Protein AF-A0A564W8Q5-F1 (afdb_monomer_lite)

Foldseek 3Di:
DWDQDPVVRDTDDDDVVLVVVLVVVLCVQQVNLLVVLLVQVQLLCCPVPVPQDDDHDPLSSLLLSVQQDGPHPHSLSRNLSSLVSCLPPPCWPDQRQHRPRRVDGSCPPQDRVSVNVVNVVSVVLNVLSVCLVPDPDPQVSQVSVCVRNNPVRDHDDPPPPDPPDPPDDDDPDDDDDDDPDDDD

pLDDT: mean 89.74, std 14.25, range [40.31, 98.88]

Sequence (184 aa):
MLIPDREAEKWDKTHPLEQIRWTVEKNKNCNTHYINVVKALKWWRKTQYPDMKHPKSYPLEHFIGDCCPDDIKSVAEGVVLTLENIVSQYTNKPFLADRGVPEHDVFARITDEEYSDFYDTVCDAAKIAREAFDCEELYDSVCKWRELFGNEFPPAPKPSKSNSSTGFTTRTEKSAAIPEGRFA

Or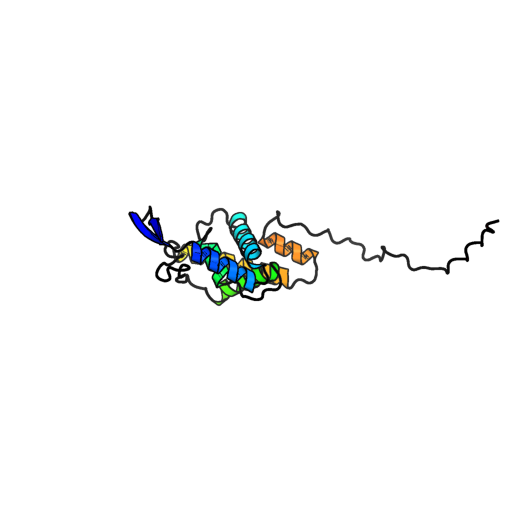ganism: NCBI:txid89014

Secondary structure (DSSP, 8-state):
-EEEETTTTEEEE--HHHHHHHHHHHHHHTTT-HHHHHHHHHHHHHHH-TT--SS-SHHHHHHHHHHSPTT-SSHHHHHHHHHHHHHHH-SSPPP-EETTEEEEETTTTS-HHHHHHHHHHHHHHHHHHHHHHH--SHHHHHHHHHHHH-TTSPPPPP--S--S--SS----SPPPPPP-----

Structure (mmCIF, N/CA/C/O backbone):
data_AF-A0A564W8Q5-F1
#
_entry.id   AF-A0A564W8Q5-F1
#
loop_
_atom_site.group_PDB
_atom_site.id
_atom_site.type_symbol
_atom_site.label_atom_id
_atom_site.label_alt_id
_atom_site.label_comp_id
_atom_site.label_asym_id
_atom_site.label_entity_id
_atom_site.label_seq_id
_atom_site.pdbx_PDB_ins_code
_atom_site.Cartn_x
_atom_site.Cartn_y
_atom_site.Cartn_z
_atom_site.occupancy
_atom_site.B_iso_or_equiv
_atom_site.auth_seq_id
_atom_site.auth_comp_id
_atom_site.auth_asym_id
_atom_site.auth_atom_id
_atom_site.pdbx_PDB_model_num
ATOM 1 N N . MET A 1 1 ? 3.488 2.583 -26.419 1.00 80.25 1 MET A N 1
ATOM 2 C CA . MET A 1 1 ? 4.065 3.940 -26.591 1.00 80.25 1 MET A CA 1
ATOM 3 C C . MET A 1 1 ? 5.523 3.899 -26.135 1.00 80.25 1 MET A C 1
ATOM 5 O O . MET A 1 1 ? 5.856 2.980 -25.397 1.00 80.25 1 MET A O 1
ATOM 9 N N . LEU A 1 2 ? 6.392 4.805 -26.597 1.00 84.25 2 LEU A N 1
ATOM 10 C CA . LEU A 1 2 ? 7.785 4.901 -26.132 1.00 84.25 2 LEU A CA 1
ATOM 11 C C . LEU A 1 2 ? 7.983 6.188 -25.316 1.00 84.25 2 LEU A C 1
ATOM 13 O O . LEU A 1 2 ? 7.419 7.221 -25.678 1.00 84.25 2 LEU A O 1
ATOM 17 N N . ILE A 1 3 ? 8.773 6.128 -24.245 1.00 81.31 3 ILE A N 1
ATOM 18 C CA . ILE A 1 3 ? 9.182 7.269 -23.410 1.00 81.31 3 ILE A CA 1
ATOM 19 C C . ILE A 1 3 ? 10.717 7.288 -23.332 1.00 81.31 3 ILE A C 1
ATOM 21 O O . ILE A 1 3 ? 11.327 6.220 -23.292 1.00 81.31 3 ILE A O 1
ATOM 25 N N . PRO A 1 4 ? 11.360 8.467 -23.329 1.00 82.62 4 PRO A N 1
ATOM 26 C CA . PRO A 1 4 ? 12.804 8.552 -23.147 1.00 82.62 4 PRO A CA 1
ATOM 27 C C . PRO A 1 4 ? 13.211 8.218 -21.702 1.00 82.62 4 PRO A C 1
ATOM 29 O O . PRO A 1 4 ? 12.745 8.860 -20.758 1.00 82.62 4 PRO A O 1
ATOM 32 N N . ASP A 1 5 ? 14.131 7.270 -21.538 1.00 78.44 5 ASP A N 1
ATOM 33 C CA . ASP A 1 5 ? 14.865 7.026 -20.300 1.00 78.44 5 ASP A CA 1
ATOM 34 C C . ASP A 1 5 ? 16.185 7.806 -20.330 1.00 78.44 5 ASP A C 1
ATOM 36 O O . ASP A 1 5 ? 17.072 7.542 -21.143 1.00 78.44 5 ASP A O 1
ATOM 40 N N . ARG A 1 6 ? 16.304 8.795 -19.439 1.00 74.69 6 ARG A N 1
ATOM 41 C CA . ARG A 1 6 ? 17.470 9.686 -19.369 1.00 74.69 6 ARG A CA 1
ATOM 42 C C . ARG A 1 6 ? 18.697 9.022 -18.750 1.00 74.69 6 ARG A C 1
ATOM 44 O O . ARG A 1 6 ? 19.796 9.468 -19.040 1.00 74.69 6 ARG A O 1
ATOM 51 N N . GLU A 1 7 ? 18.519 8.015 -17.896 1.00 73.06 7 GLU A N 1
ATOM 52 C CA . GLU A 1 7 ? 19.641 7.336 -17.230 1.00 73.06 7 GLU A CA 1
ATOM 53 C C . GLU A 1 7 ? 20.248 6.263 -18.133 1.00 73.06 7 GLU A C 1
ATOM 55 O O . GLU A 1 7 ? 21.464 6.114 -18.183 1.00 73.06 7 GLU A O 1
ATOM 60 N N . ALA A 1 8 ? 19.404 5.551 -18.882 1.00 74.94 8 ALA A N 1
ATOM 61 C CA . ALA A 1 8 ? 19.834 4.512 -19.813 1.00 74.94 8 ALA A CA 1
ATOM 62 C C . ALA A 1 8 ? 20.029 5.009 -21.260 1.00 74.94 8 ALA A C 1
ATOM 64 O O . ALA A 1 8 ? 20.298 4.200 -22.146 1.00 74.94 8 ALA A O 1
ATOM 65 N N . GLU A 1 9 ? 19.852 6.313 -21.504 1.00 80.50 9 GLU A N 1
ATOM 66 C CA . GLU A 1 9 ? 19.971 6.977 -22.814 1.00 80.50 9 GLU A CA 1
ATOM 67 C C . GLU A 1 9 ? 19.221 6.255 -23.956 1.00 80.50 9 GLU A C 1
ATOM 69 O O . GLU A 1 9 ? 19.670 6.205 -25.103 1.00 80.50 9 GLU A O 1
ATOM 74 N N . LYS A 1 10 ? 18.046 5.688 -23.653 1.00 83.75 10 LYS A N 1
ATOM 75 C CA . LYS A 1 10 ? 17.262 4.852 -24.578 1.00 83.75 10 LYS A CA 1
ATOM 76 C C . LYS A 1 10 ? 15.773 5.180 -24.547 1.00 83.75 10 LYS A C 1
ATOM 78 O O . LYS A 1 10 ? 15.290 5.912 -23.689 1.00 83.75 10 LYS A O 1
ATOM 83 N N . TRP A 1 11 ? 15.031 4.613 -25.494 1.00 81.50 11 TRP A N 1
ATOM 84 C CA . TRP A 1 11 ? 13.570 4.656 -25.505 1.00 81.50 11 TRP A CA 1
ATOM 85 C C . TRP A 1 11 ? 13.000 3.402 -24.853 1.00 81.50 11 TRP A C 1
ATOM 87 O O . TRP A 1 11 ? 13.210 2.300 -25.360 1.00 81.50 11 TRP A O 1
ATOM 97 N N . ASP A 1 12 ? 12.229 3.578 -23.786 1.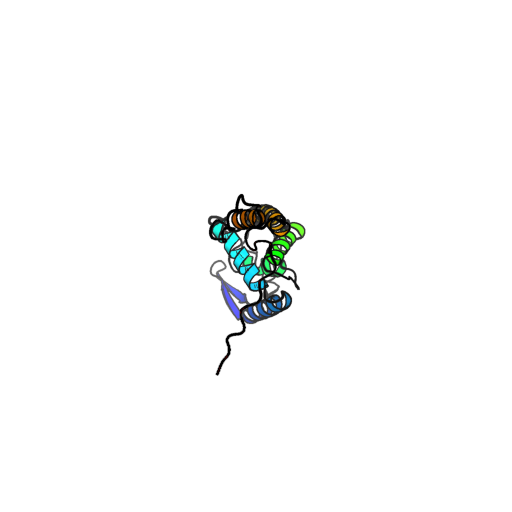00 79.38 12 ASP A N 1
ATOM 98 C CA . ASP A 1 12 ? 11.546 2.489 -23.098 1.00 79.38 12 ASP A CA 1
ATOM 99 C C . ASP A 1 12 ? 10.069 2.411 -23.466 1.00 79.38 12 ASP A C 1
ATOM 101 O O . ASP A 1 12 ? 9.397 3.410 -23.739 1.00 79.38 12 ASP A O 1
ATOM 105 N N . LYS A 1 13 ? 9.557 1.180 -23.506 1.00 83.50 13 LYS A N 1
ATOM 106 C CA . LYS A 1 13 ? 8.146 0.910 -23.776 1.00 83.50 13 LYS A CA 1
ATOM 107 C C . LYS A 1 13 ? 7.313 1.248 -22.546 1.00 83.50 13 LYS A C 1
ATOM 109 O O . LYS A 1 13 ? 7.684 0.944 -21.424 1.00 83.50 13 LYS A O 1
ATOM 114 N N . THR A 1 14 ? 6.141 1.820 -22.782 1.00 85.19 14 THR A N 1
ATOM 115 C CA . THR A 1 14 ? 5.120 2.073 -21.763 1.00 85.19 14 THR A CA 1
ATOM 116 C C . THR A 1 14 ? 3.721 1.882 -22.349 1.00 85.19 14 THR A C 1
ATOM 118 O O . THR A 1 14 ? 3.522 1.972 -23.576 1.00 85.19 14 THR A O 1
ATOM 121 N N . HIS A 1 15 ? 2.733 1.683 -21.476 1.00 88.94 15 HIS A N 1
ATOM 122 C CA . HIS A 1 15 ? 1.332 1.582 -21.858 1.00 88.94 15 HIS A CA 1
ATOM 123 C C . HIS A 1 15 ? 0.387 2.388 -20.934 1.00 88.94 15 HIS A C 1
ATOM 125 O O . HIS A 1 15 ? -0.430 1.803 -20.222 1.00 88.94 15 HIS A O 1
ATOM 131 N N . PRO A 1 16 ? 0.402 3.739 -20.982 1.00 87.62 16 PRO A N 1
ATOM 132 C CA . PRO A 1 16 ? -0.371 4.583 -20.057 1.00 87.62 16 PRO A CA 1
ATOM 133 C C . PRO A 1 16 ? -1.878 4.292 -20.033 1.00 87.62 16 PRO A C 1
ATOM 135 O O . PRO A 1 16 ? -2.511 4.342 -18.982 1.00 87.62 16 PRO A O 1
ATOM 138 N N . LEU A 1 17 ? -2.465 3.930 -21.180 1.00 90.81 17 LEU A N 1
ATOM 139 C CA . LEU A 1 17 ? -3.881 3.556 -21.252 1.00 90.81 17 LEU A CA 1
ATOM 140 C C . LEU A 1 17 ? -4.193 2.270 -20.475 1.00 90.81 17 LEU A C 1
ATOM 142 O O . LEU A 1 17 ? -5.264 2.180 -19.882 1.00 90.81 17 LEU A O 1
ATOM 146 N N . GLU A 1 18 ? -3.262 1.310 -20.426 1.00 92.12 18 GLU A N 1
ATOM 147 C CA . GLU A 1 18 ? -3.461 0.085 -19.638 1.00 92.12 18 GLU A CA 1
ATOM 148 C C . GLU A 1 18 ? -3.259 0.366 -18.153 1.00 92.12 18 GLU A C 1
ATOM 150 O O . GLU A 1 18 ? -4.015 -0.154 -17.342 1.00 92.12 18 GLU A O 1
ATOM 155 N N . GLN A 1 19 ? -2.323 1.245 -17.781 1.00 91.31 19 GLN A N 1
ATOM 156 C CA . GLN A 1 19 ? -2.168 1.689 -16.390 1.00 91.31 19 GLN A CA 1
ATOM 157 C C . GLN A 1 19 ? -3.455 2.353 -15.866 1.00 91.31 19 GLN A C 1
ATOM 159 O O . GLN A 1 19 ? -3.922 2.032 -14.769 1.00 91.31 19 GLN A O 1
ATOM 164 N N . ILE A 1 20 ? -4.079 3.225 -16.670 1.00 92.94 20 ILE A N 1
ATOM 165 C CA . ILE A 1 20 ? -5.367 3.855 -16.337 1.00 92.94 20 ILE A CA 1
ATOM 166 C C . ILE A 1 20 ? -6.481 2.805 -16.269 1.00 92.94 20 ILE A C 1
ATOM 168 O O . ILE A 1 20 ? -7.196 2.747 -15.269 1.00 92.94 20 ILE A O 1
ATOM 172 N N . ARG A 1 21 ? -6.622 1.961 -17.301 1.00 96.88 21 ARG A N 1
ATOM 173 C CA . ARG A 1 21 ? -7.652 0.911 -17.365 1.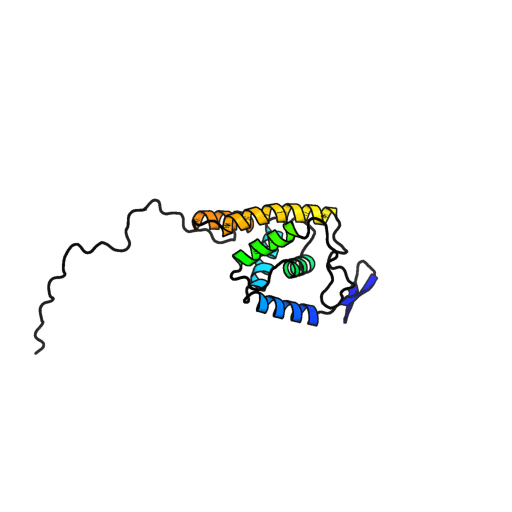00 96.88 21 ARG A CA 1
ATOM 174 C C . ARG A 1 21 ? -7.572 -0.025 -16.162 1.00 96.88 21 ARG A C 1
ATOM 176 O O . ARG A 1 21 ? -8.584 -0.263 -15.510 1.00 96.88 21 ARG A O 1
ATOM 183 N N . TRP A 1 22 ? -6.369 -0.510 -15.855 1.00 97.19 22 TRP A N 1
ATOM 184 C CA . TRP A 1 22 ? -6.108 -1.397 -14.727 1.00 97.19 22 TRP A CA 1
ATOM 185 C C . TRP A 1 22 ? -6.480 -0.728 -13.403 1.00 97.19 22 TRP A C 1
ATOM 187 O O . TRP A 1 22 ? -7.188 -1.322 -12.599 1.00 97.19 22 TRP A O 1
ATOM 197 N N . THR A 1 23 ? -6.090 0.535 -13.208 1.00 96.69 23 THR A N 1
ATOM 198 C CA . THR A 1 23 ? -6.417 1.293 -11.988 1.00 96.69 23 THR A CA 1
ATOM 199 C C . THR A 1 23 ? -7.925 1.476 -11.813 1.00 96.69 23 THR A C 1
ATOM 201 O O . THR A 1 23 ? -8.437 1.352 -10.700 1.00 96.69 23 THR A O 1
ATOM 204 N N . VAL A 1 24 ? -8.649 1.757 -12.902 1.00 97.50 24 VAL A N 1
ATOM 205 C CA . VAL A 1 24 ? -10.112 1.895 -12.884 1.00 97.50 24 VAL A CA 1
ATOM 206 C C . VAL A 1 24 ? -10.778 0.574 -12.503 1.00 97.50 24 VAL A C 1
ATOM 208 O O . VAL A 1 24 ? -11.628 0.572 -11.610 1.00 97.50 24 VAL A O 1
ATOM 211 N N . GLU A 1 25 ? -10.376 -0.540 -13.122 1.00 98.12 25 GLU A N 1
ATOM 212 C CA . GLU A 1 25 ? -10.960 -1.849 -12.808 1.00 98.12 25 GLU A CA 1
ATOM 213 C C . GLU A 1 25 ? -10.606 -2.288 -11.386 1.00 98.12 25 GLU A C 1
ATOM 215 O O . GLU A 1 25 ? -11.488 -2.702 -10.639 1.00 98.12 25 GLU A O 1
ATOM 220 N N . LYS A 1 26 ? -9.356 -2.088 -10.952 1.00 98.25 26 LYS A N 1
ATOM 221 C CA . LYS A 1 26 ? -8.944 -2.378 -9.577 1.00 98.25 26 LYS A CA 1
ATOM 222 C C . LYS A 1 26 ? -9.784 -1.602 -8.571 1.00 98.25 26 LYS A C 1
ATOM 224 O O . LYS A 1 26 ? -10.295 -2.167 -7.610 1.00 98.25 26 LYS A O 1
ATOM 229 N N . ASN A 1 27 ? -9.988 -0.306 -8.806 1.00 98.38 27 ASN A N 1
ATOM 230 C CA . ASN A 1 27 ? -10.798 0.503 -7.907 1.00 98.38 27 ASN A CA 1
ATOM 231 C C . ASN A 1 27 ? -12.249 0.038 -7.843 1.00 98.38 27 ASN A C 1
ATOM 233 O O . ASN A 1 27 ? -12.830 0.022 -6.761 1.00 98.38 27 ASN A O 1
ATOM 237 N N . LYS A 1 28 ? -12.821 -0.369 -8.975 1.00 98.12 28 LYS A N 1
ATOM 238 C CA . LYS A 1 28 ? -14.158 -0.956 -9.025 1.00 98.12 28 LYS A CA 1
ATOM 239 C C . LYS A 1 28 ? -14.227 -2.264 -8.226 1.00 98.12 28 LYS A C 1
ATOM 241 O O . LYS A 1 28 ? -15.142 -2.404 -7.421 1.00 98.12 28 LYS A O 1
ATOM 246 N N . ASN A 1 29 ? -13.248 -3.155 -8.380 1.00 98.38 29 ASN A N 1
ATOM 247 C CA . ASN A 1 29 ? -13.195 -4.427 -7.651 1.00 98.38 29 ASN A CA 1
ATOM 248 C C . ASN A 1 29 ? -12.996 -4.240 -6.141 1.00 98.38 29 ASN A C 1
ATOM 250 O O . ASN A 1 29 ? -13.459 -5.047 -5.348 1.00 98.38 29 ASN A O 1
ATOM 254 N N . CYS A 1 30 ? -12.358 -3.152 -5.720 1.00 98.19 30 CYS A N 1
ATOM 255 C CA . CYS A 1 30 ? -12.159 -2.810 -4.313 1.00 98.19 30 CYS A CA 1
ATOM 256 C C . CYS A 1 30 ? -13.287 -1.930 -3.738 1.00 98.19 30 CYS A C 1
ATOM 258 O O . CYS A 1 30 ? -13.018 -1.069 -2.898 1.00 98.19 30 CYS A O 1
ATOM 260 N N . ASN A 1 31 ? -14.526 -2.052 -4.231 1.00 97.56 31 ASN A N 1
ATOM 261 C CA . ASN A 1 31 ? -15.681 -1.246 -3.795 1.00 97.56 31 ASN A CA 1
ATOM 262 C C . ASN A 1 31 ? -15.411 0.271 -3.781 1.00 97.56 31 ASN A C 1
ATOM 264 O O . ASN A 1 31 ? -15.898 1.006 -2.926 1.00 97.56 31 ASN A O 1
ATOM 268 N N . THR A 1 32 ? -14.618 0.761 -4.736 1.00 98.00 32 THR A N 1
ATOM 269 C CA . THR A 1 32 ? -14.170 2.159 -4.878 1.00 98.00 32 THR A CA 1
ATOM 270 C C . THR A 1 32 ? -13.223 2.685 -3.790 1.00 98.00 32 THR A C 1
ATOM 272 O O . THR A 1 32 ? -12.918 3.880 -3.760 1.00 98.00 32 THR A O 1
ATOM 275 N N . HIS A 1 33 ? -12.704 1.815 -2.920 1.00 98.56 33 HIS A N 1
ATOM 276 C CA . HIS A 1 33 ? -11.795 2.199 -1.837 1.00 98.56 33 HIS A CA 1
ATOM 277 C C . HIS A 1 33 ? -10.317 2.239 -2.242 1.00 98.56 33 HIS A C 1
ATOM 279 O O . HIS A 1 33 ? -9.554 2.997 -1.639 1.00 98.56 33 HIS A O 1
ATOM 285 N N . TYR A 1 34 ? -9.908 1.481 -3.264 1.00 98.62 34 TYR A N 1
ATOM 286 C CA . TYR A 1 34 ? -8.500 1.310 -3.653 1.00 98.62 34 TYR A CA 1
ATOM 287 C C . TYR A 1 34 ? -7.744 2.631 -3.839 1.00 98.62 34 TYR A C 1
ATOM 289 O O . TYR A 1 34 ? -6.662 2.810 -3.285 1.00 98.62 34 TYR A O 1
ATOM 297 N N . ILE A 1 35 ? -8.319 3.603 -4.557 1.00 98.44 35 ILE A N 1
ATOM 298 C CA . ILE A 1 35 ? -7.656 4.899 -4.788 1.00 98.44 35 ILE A CA 1
ATOM 299 C C . ILE A 1 35 ? -7.337 5.606 -3.461 1.00 98.44 35 ILE A C 1
ATOM 301 O O . ILE A 1 35 ? -6.302 6.264 -3.336 1.00 98.44 35 ILE A O 1
ATOM 305 N N . ASN A 1 36 ? -8.207 5.475 -2.458 1.00 98.62 36 ASN A N 1
ATOM 306 C CA . ASN A 1 36 ? -7.987 6.074 -1.145 1.00 98.62 36 ASN A CA 1
ATOM 307 C C . ASN A 1 36 ? -6.963 5.286 -0.317 1.00 98.62 36 ASN A C 1
ATOM 309 O O . ASN A 1 36 ? -6.183 5.912 0.396 1.00 98.62 36 ASN A O 1
ATOM 313 N N . VAL A 1 37 ? -6.889 3.959 -0.474 1.00 98.81 37 VAL A N 1
ATOM 314 C CA . VAL A 1 37 ? -5.814 3.127 0.102 1.00 98.81 37 VAL A CA 1
ATOM 315 C C . VAL A 1 37 ? -4.453 3.564 -0.444 1.00 98.81 37 VAL A C 1
ATOM 317 O O . VAL A 1 37 ? -3.544 3.862 0.329 1.00 98.81 37 VAL A O 1
ATOM 320 N N . VAL A 1 38 ? -4.332 3.715 -1.768 1.00 98.62 38 VAL A N 1
ATOM 321 C CA . VAL A 1 38 ? -3.104 4.201 -2.419 1.00 98.62 38 VAL A CA 1
ATOM 322 C C . VAL A 1 38 ? -2.701 5.572 -1.876 1.00 98.62 38 VAL A C 1
ATOM 324 O O . VAL A 1 38 ? -1.542 5.789 -1.526 1.00 98.62 38 VAL A O 1
ATOM 327 N N . LYS A 1 39 ? -3.649 6.511 -1.764 1.00 98.38 39 LYS A N 1
ATOM 328 C CA . LYS A 1 39 ? -3.379 7.846 -1.205 1.00 98.38 39 LYS A CA 1
ATOM 329 C C . LYS A 1 39 ? -2.903 7.780 0.246 1.00 98.38 39 LYS A C 1
ATOM 331 O O . LYS A 1 39 ? -1.943 8.472 0.577 1.00 98.38 39 LYS A O 1
ATOM 336 N N . ALA A 1 40 ? -3.542 6.960 1.081 1.00 98.50 40 ALA A N 1
ATOM 337 C CA . ALA A 1 40 ? -3.180 6.793 2.485 1.00 98.50 40 ALA A CA 1
ATOM 338 C C . ALA A 1 40 ? -1.763 6.220 2.640 1.00 98.50 40 ALA A C 1
ATOM 340 O O . ALA A 1 40 ? -0.949 6.783 3.367 1.00 98.50 40 ALA A O 1
ATOM 341 N N . LEU A 1 41 ? -1.419 5.168 1.895 1.00 98.50 41 LEU A N 1
ATOM 342 C CA . LEU A 1 41 ? -0.094 4.543 1.968 1.00 98.50 41 LEU A CA 1
ATOM 343 C C . LEU A 1 41 ? 1.009 5.414 1.350 1.00 98.50 41 LEU A C 1
ATOM 345 O O . LEU A 1 41 ? 2.112 5.495 1.889 1.00 98.50 41 LEU A O 1
ATOM 349 N N . LYS A 1 42 ? 0.716 6.155 0.273 1.00 97.69 42 LYS A N 1
ATOM 350 C CA . LYS A 1 42 ? 1.638 7.183 -0.239 1.00 97.69 42 LYS A CA 1
ATOM 351 C C . LYS A 1 42 ? 1.879 8.289 0.781 1.00 97.69 42 LYS A C 1
ATOM 353 O O . LYS A 1 42 ? 3.002 8.782 0.881 1.00 97.69 42 LYS A O 1
ATOM 358 N N . TRP A 1 43 ? 0.829 8.710 1.487 1.00 97.31 43 TRP A N 1
ATOM 359 C CA . TRP A 1 43 ? 0.936 9.699 2.551 1.00 97.31 43 TRP A CA 1
ATOM 360 C C . TRP A 1 43 ? 1.809 9.179 3.690 1.00 97.31 43 TRP A C 1
ATOM 362 O O . TRP A 1 43 ? 2.793 9.838 4.009 1.00 97.31 43 TRP A O 1
ATOM 372 N N . TRP A 1 44 ? 1.510 7.985 4.214 1.00 98.00 44 TRP A N 1
ATOM 373 C CA . TRP A 1 44 ? 2.303 7.297 5.237 1.00 98.00 44 TRP A CA 1
ATOM 374 C C . TRP A 1 44 ? 3.788 7.271 4.877 1.00 98.00 44 TRP A C 1
ATOM 376 O O . TRP A 1 44 ? 4.610 7.831 5.600 1.00 98.00 44 TRP A O 1
ATOM 386 N N . ARG A 1 45 ? 4.129 6.727 3.703 1.00 96.81 45 ARG A N 1
ATOM 387 C CA . ARG A 1 45 ? 5.519 6.652 3.245 1.00 96.81 45 ARG A CA 1
ATOM 388 C C . ARG A 1 45 ? 6.169 8.033 3.194 1.00 96.81 45 ARG A C 1
ATOM 390 O O . ARG A 1 45 ? 7.319 8.193 3.587 1.00 96.81 45 ARG A O 1
ATOM 397 N N . LYS A 1 46 ? 5.458 9.039 2.677 1.00 95.31 46 LYS A N 1
ATOM 398 C CA . LYS A 1 46 ? 5.982 10.404 2.531 1.00 95.31 46 LYS A CA 1
ATOM 399 C C . LYS A 1 46 ? 6.241 11.082 3.879 1.00 95.31 46 LYS A C 1
ATOM 401 O O . LYS A 1 46 ? 7.204 11.836 3.973 1.00 95.31 46 LYS A O 1
ATOM 406 N N . THR A 1 47 ? 5.370 10.892 4.868 1.00 95.12 47 THR A N 1
ATOM 407 C CA . THR A 1 47 ? 5.438 11.624 6.142 1.00 95.12 47 THR A CA 1
ATOM 408 C C . THR A 1 47 ? 6.273 10.924 7.198 1.00 95.12 47 THR A C 1
ATOM 410 O O . THR A 1 47 ? 6.989 11.610 7.919 1.00 95.12 47 THR A O 1
ATOM 413 N N . GLN A 1 48 ? 6.214 9.593 7.272 1.00 95.31 48 GLN A N 1
ATOM 414 C CA . GLN A 1 48 ? 6.981 8.824 8.255 1.00 95.31 48 GLN A CA 1
ATOM 415 C C . GLN A 1 48 ? 8.433 8.615 7.820 1.00 95.31 48 GLN A C 1
ATOM 417 O O . GLN A 1 48 ? 9.328 8.580 8.658 1.00 95.31 48 GLN A O 1
ATOM 422 N N . TYR A 1 49 ? 8.682 8.548 6.507 1.00 95.38 49 TYR A N 1
ATOM 423 C CA . TYR A 1 49 ? 10.008 8.268 5.949 1.00 95.38 49 TYR A CA 1
ATOM 424 C C . TYR A 1 49 ? 10.392 9.286 4.857 1.00 95.38 49 TYR A C 1
ATOM 426 O O . TYR A 1 49 ? 10.557 8.920 3.687 1.00 95.38 49 TYR A O 1
ATOM 434 N N . PRO A 1 50 ? 10.529 10.584 5.199 1.00 94.00 50 PRO A N 1
ATOM 435 C CA . PRO A 1 50 ? 10.828 11.638 4.225 1.00 94.00 50 PRO A CA 1
ATOM 436 C C . PRO A 1 50 ? 12.190 11.458 3.537 1.00 94.00 50 PRO A C 1
ATOM 438 O O . PRO A 1 50 ? 12.318 11.787 2.357 1.00 94.00 50 PRO A O 1
ATOM 441 N N . ASP A 1 51 ? 13.173 10.891 4.243 1.00 94.50 51 ASP A N 1
ATOM 442 C CA . ASP A 1 51 ? 14.542 10.696 3.748 1.00 94.50 51 ASP A CA 1
ATOM 443 C C . ASP A 1 51 ? 14.729 9.385 2.964 1.00 94.50 51 ASP A C 1
ATOM 445 O O . ASP A 1 51 ? 15.725 9.207 2.259 1.00 94.50 51 ASP A O 1
ATOM 449 N N . MET A 1 52 ? 13.754 8.471 3.028 1.00 93.56 52 MET A N 1
ATOM 450 C CA . MET A 1 52 ? 13.788 7.221 2.271 1.00 93.56 52 MET A CA 1
ATOM 451 C C . MET A 1 52 ? 13.668 7.515 0.770 1.00 93.56 52 MET A C 1
ATOM 453 O O . MET A 1 52 ? 12.747 8.207 0.312 1.00 93.56 52 MET A O 1
ATOM 457 N N . LYS A 1 53 ? 14.577 6.961 -0.041 1.00 90.81 53 LYS A N 1
ATOM 458 C CA . LYS A 1 53 ? 14.638 7.237 -1.489 1.00 90.81 53 LYS A CA 1
ATOM 459 C C . LYS A 1 53 ? 13.626 6.438 -2.308 1.00 90.81 53 LYS A C 1
ATOM 461 O O . LYS A 1 53 ? 12.948 7.028 -3.154 1.00 90.81 53 LYS A O 1
ATOM 466 N N . HIS A 1 54 ? 13.477 5.148 -2.014 1.00 92.62 54 HIS A N 1
ATOM 467 C CA . HIS A 1 54 ? 12.657 4.186 -2.756 1.00 92.62 54 HIS A CA 1
ATOM 468 C C . HIS A 1 54 ? 11.925 3.223 -1.805 1.00 92.62 54 HIS A C 1
ATOM 470 O O . HIS A 1 54 ? 12.327 3.129 -0.653 1.00 92.62 54 HIS A O 1
ATOM 476 N N . PRO A 1 55 ? 10.843 2.557 -2.254 1.00 93.62 55 PRO A N 1
ATOM 477 C CA . PRO A 1 55 ? 10.018 2.901 -3.412 1.00 93.62 55 PRO A CA 1
ATOM 478 C C . PRO A 1 55 ? 9.255 4.218 -3.178 1.00 93.62 55 PRO A C 1
ATOM 480 O O . PRO A 1 55 ? 8.934 4.586 -2.049 1.00 93.62 55 PRO A O 1
ATOM 483 N N . LYS A 1 56 ? 8.955 4.961 -4.251 1.00 89.38 56 LYS A N 1
ATOM 484 C CA . LYS A 1 56 ? 8.131 6.187 -4.224 1.00 89.38 56 LYS A CA 1
ATOM 485 C C . LYS A 1 56 ? 7.303 6.309 -5.493 1.00 89.38 56 LYS A C 1
ATOM 487 O O . LYS A 1 56 ? 7.687 5.756 -6.516 1.00 89.38 56 LYS A O 1
ATOM 492 N N . SER A 1 57 ? 6.231 7.099 -5.450 1.00 90.31 57 SER A N 1
ATOM 493 C CA . SER A 1 57 ? 5.396 7.403 -6.625 1.00 90.31 57 SER A CA 1
ATOM 494 C C . SER A 1 57 ? 4.911 6.125 -7.330 1.00 90.31 57 SER A C 1
ATOM 496 O O . SER A 1 57 ? 4.377 5.253 -6.651 1.00 90.31 57 SER A O 1
ATOM 498 N N . TYR A 1 58 ? 5.100 6.000 -8.650 1.00 93.81 58 TYR A N 1
ATOM 499 C CA . TYR A 1 58 ? 4.562 4.897 -9.448 1.00 93.81 58 TYR A CA 1
ATOM 500 C C . TYR A 1 58 ? 4.995 3.499 -8.967 1.00 93.81 58 TYR A C 1
ATOM 502 O O . TYR A 1 58 ? 4.103 2.685 -8.758 1.00 93.81 58 TYR A O 1
ATOM 510 N N . PRO A 1 59 ? 6.284 3.210 -8.676 1.00 96.25 59 PRO A N 1
ATOM 511 C CA . PRO A 1 59 ? 6.666 1.935 -8.063 1.00 96.25 59 PRO A CA 1
ATOM 512 C C . PRO A 1 59 ? 5.872 1.562 -6.809 1.00 96.25 59 PRO A C 1
ATOM 514 O O . PRO A 1 59 ? 5.404 0.435 -6.686 1.00 96.25 59 PRO A O 1
ATOM 517 N N . LEU A 1 60 ? 5.666 2.518 -5.899 1.00 97.75 60 LEU A N 1
ATOM 518 C CA . LEU A 1 60 ? 4.887 2.272 -4.686 1.00 97.75 60 LEU A CA 1
ATOM 519 C C . LEU A 1 60 ? 3.399 2.053 -5.008 1.00 97.75 60 LEU A C 1
ATOM 521 O O . LEU A 1 60 ? 2.789 1.139 -4.470 1.00 97.75 60 LEU A O 1
ATOM 525 N N . GLU A 1 61 ? 2.818 2.865 -5.895 1.00 97.62 61 GLU A N 1
ATOM 526 C CA . GLU A 1 61 ? 1.422 2.721 -6.339 1.00 97.62 61 GLU A CA 1
ATOM 527 C C . GLU A 1 61 ? 1.159 1.366 -6.990 1.00 97.62 61 GLU A C 1
ATOM 529 O O . GLU A 1 61 ? 0.157 0.719 -6.695 1.00 97.62 61 GLU A O 1
ATOM 534 N N . HIS A 1 62 ? 2.063 0.939 -7.868 1.00 97.44 62 HIS A N 1
ATOM 535 C CA . HIS A 1 62 ? 1.947 -0.318 -8.589 1.00 97.44 62 HIS A CA 1
ATOM 536 C C . HIS A 1 62 ? 2.031 -1.505 -7.635 1.00 97.44 62 HIS A C 1
ATOM 538 O O . HIS A 1 62 ? 1.209 -2.415 -7.726 1.00 97.44 62 HIS A O 1
ATOM 544 N N . PHE A 1 63 ? 2.959 -1.451 -6.677 1.00 98.44 63 PHE A N 1
ATOM 545 C CA . PHE A 1 63 ? 3.123 -2.498 -5.676 1.00 98.44 63 PHE A CA 1
ATOM 546 C C . PHE A 1 63 ? 1.926 -2.598 -4.724 1.00 98.44 63 PHE A C 1
ATOM 548 O O . PHE A 1 63 ? 1.422 -3.693 -4.482 1.00 98.44 63 PHE A O 1
ATOM 555 N N . ILE A 1 64 ? 1.394 -1.456 -4.266 1.00 98.56 64 ILE A N 1
ATOM 556 C CA . ILE A 1 64 ? 0.117 -1.398 -3.535 1.00 98.56 64 ILE A CA 1
ATOM 557 C C . ILE A 1 64 ? -1.001 -2.030 -4.370 1.00 98.56 64 ILE A C 1
ATOM 559 O O . ILE A 1 64 ? -1.833 -2.753 -3.834 1.00 98.56 64 ILE A O 1
ATOM 563 N N . GLY A 1 65 ? -1.017 -1.781 -5.679 1.00 97.88 65 GLY A N 1
ATOM 564 C CA . GLY A 1 65 ? -1.976 -2.373 -6.602 1.00 97.88 65 GLY A CA 1
ATOM 565 C C . GLY A 1 65 ? -1.956 -3.897 -6.642 1.00 97.88 65 GLY A C 1
ATOM 566 O O . GLY A 1 65 ? -3.024 -4.509 -6.617 1.00 97.88 65 GLY A O 1
ATOM 567 N N . ASP A 1 66 ? -0.769 -4.499 -6.685 1.00 97.50 66 ASP A N 1
ATOM 568 C CA . ASP A 1 66 ? -0.622 -5.959 -6.689 1.00 97.50 66 ASP A CA 1
ATOM 569 C C . ASP A 1 66 ? -0.926 -6.586 -5.322 1.00 97.50 66 ASP A C 1
ATOM 571 O O . ASP A 1 66 ? -1.444 -7.699 -5.263 1.00 97.50 66 ASP A O 1
ATOM 575 N N . CYS A 1 67 ? -0.677 -5.862 -4.228 1.00 98.50 67 CYS A N 1
ATOM 576 C CA . CYS A 1 67 ? -0.868 -6.387 -2.875 1.00 98.50 67 CYS A CA 1
ATOM 577 C C . CYS A 1 67 ? -2.264 -6.125 -2.293 1.00 98.50 67 CYS A C 1
ATOM 579 O O . CYS A 1 67 ? -2.709 -6.867 -1.420 1.00 98.50 67 CYS A O 1
ATOM 581 N N . CYS A 1 68 ? -2.969 -5.079 -2.724 1.00 98.62 68 CYS A N 1
ATOM 582 C CA . CYS A 1 68 ? -4.292 -4.756 -2.193 1.00 98.62 68 CYS A CA 1
ATOM 583 C C . CYS A 1 68 ? -5.308 -5.795 -2.683 1.00 98.62 68 CYS A C 1
ATOM 585 O O . CYS A 1 68 ? -5.441 -5.957 -3.896 1.00 98.62 68 CYS A O 1
ATOM 587 N N . PRO A 1 69 ? -6.033 -6.510 -1.809 1.00 98.19 69 PRO A N 1
ATOM 588 C CA . PRO A 1 69 ? -7.020 -7.480 -2.265 1.00 98.19 69 PRO A CA 1
ATOM 589 C C . PRO A 1 69 ? -8.242 -6.796 -2.890 1.00 98.19 69 PRO A C 1
ATOM 591 O O . PRO A 1 69 ? -8.555 -5.633 -2.618 1.00 98.19 69 PRO A O 1
ATOM 594 N N . ASP A 1 70 ? -8.942 -7.538 -3.744 1.00 98.38 70 ASP A N 1
ATOM 595 C CA . ASP A 1 70 ? -10.268 -7.142 -4.219 1.00 98.38 70 ASP A CA 1
ATOM 596 C C . ASP A 1 70 ? -11.295 -7.248 -3.072 1.00 98.38 70 ASP A C 1
ATOM 598 O O . ASP A 1 70 ? -11.009 -7.773 -1.996 1.00 98.38 70 ASP A O 1
ATOM 602 N N . ASP A 1 71 ? -12.493 -6.707 -3.281 1.00 98.00 71 ASP A N 1
ATOM 603 C CA . ASP A 1 71 ? -13.644 -6.811 -2.378 1.00 98.00 71 ASP A CA 1
ATOM 604 C C . ASP A 1 71 ? -13.499 -6.212 -0.967 1.00 98.00 71 ASP A C 1
ATOM 606 O O . ASP A 1 71 ? -14.404 -6.403 -0.145 1.00 98.00 71 ASP A O 1
ATOM 610 N N . ILE A 1 72 ? -12.460 -5.412 -0.697 1.00 98.50 72 ILE A N 1
ATOM 611 C CA . ILE A 1 72 ? -12.316 -4.661 0.565 1.00 98.50 72 ILE A CA 1
ATOM 612 C C . ILE A 1 72 ? -13.557 -3.810 0.866 1.00 98.50 72 ILE A C 1
ATOM 614 O O . ILE A 1 72 ? -14.173 -3.226 -0.029 1.00 98.50 72 ILE A O 1
ATOM 618 N N . LYS A 1 73 ? -13.941 -3.740 2.137 1.00 98.44 73 LYS A N 1
ATOM 619 C CA . LYS A 1 73 ? -15.150 -3.080 2.654 1.00 98.44 73 LYS A CA 1
ATOM 620 C C . LYS A 1 73 ? -14.884 -1.691 3.213 1.00 98.44 73 LYS A C 1
ATOM 622 O O . LYS A 1 73 ? -15.822 -0.944 3.474 1.00 98.44 73 LYS A O 1
ATOM 627 N N . SER A 1 74 ? -13.618 -1.342 3.426 1.00 98.62 74 SER A N 1
ATOM 628 C CA . SER A 1 74 ? -13.222 -0.011 3.875 1.00 98.62 74 SER A CA 1
ATOM 629 C C . SER A 1 74 ? -11.793 0.328 3.458 1.00 98.62 74 SER A C 1
ATOM 631 O O . SER A 1 74 ? -10.997 -0.541 3.104 1.00 98.62 74 SER A O 1
ATOM 633 N N . VAL A 1 75 ? -11.443 1.615 3.543 1.00 98.69 75 VAL A N 1
ATOM 634 C CA . VAL A 1 75 ? -10.056 2.070 3.350 1.00 98.69 75 VAL A CA 1
ATOM 635 C C . VAL A 1 75 ? -9.141 1.518 4.446 1.00 98.69 75 VAL A C 1
ATOM 637 O O . VAL A 1 75 ? -8.017 1.136 4.143 1.00 98.69 75 VAL A O 1
ATOM 640 N N . ALA A 1 76 ? -9.618 1.449 5.693 1.00 98.56 76 ALA A N 1
ATOM 641 C CA . ALA A 1 76 ? -8.846 0.931 6.821 1.00 98.56 76 ALA A CA 1
ATOM 642 C C . ALA A 1 76 ? -8.481 -0.546 6.614 1.00 98.56 76 ALA A C 1
ATOM 644 O O . ALA A 1 76 ? -7.308 -0.899 6.673 1.00 98.56 76 ALA A O 1
ATOM 645 N N . GLU A 1 77 ? -9.462 -1.376 6.254 1.00 98.75 77 GLU A N 1
ATOM 646 C CA . GLU A 1 77 ? -9.232 -2.783 5.905 1.00 98.75 77 GLU A CA 1
ATOM 647 C C . GLU A 1 77 ? -8.270 -2.911 4.718 1.00 98.75 77 GLU A C 1
ATOM 649 O O . GLU A 1 77 ? -7.321 -3.689 4.765 1.00 98.75 77 GLU A O 1
ATOM 654 N N . GLY A 1 78 ? -8.462 -2.100 3.672 1.00 98.81 78 GLY A N 1
ATOM 655 C CA . GLY A 1 78 ? -7.572 -2.094 2.517 1.00 98.81 78 GLY A CA 1
ATOM 656 C C . GLY A 1 78 ? -6.125 -1.754 2.873 1.00 98.81 78 GLY A C 1
ATOM 657 O O . GLY A 1 78 ? -5.216 -2.397 2.358 1.00 98.81 78 GLY A O 1
ATOM 658 N N . VAL A 1 79 ? -5.893 -0.791 3.769 1.00 98.88 79 VAL A N 1
ATOM 659 C CA . VAL A 1 79 ? -4.552 -0.460 4.279 1.00 98.88 79 VAL A CA 1
ATOM 660 C C . VAL A 1 79 ? -3.935 -1.658 4.999 1.00 98.88 79 VAL A C 1
ATOM 662 O O . VAL A 1 79 ? -2.820 -2.044 4.653 1.00 98.88 79 VAL A O 1
ATOM 665 N N . VAL A 1 80 ? -4.662 -2.263 5.943 1.00 98.88 80 VAL A N 1
ATOM 666 C CA . VAL A 1 80 ? -4.184 -3.414 6.726 1.00 98.88 80 VAL A CA 1
ATOM 667 C C . VAL A 1 80 ? -3.812 -4.575 5.814 1.00 98.88 80 VAL A C 1
ATOM 669 O O . VAL A 1 80 ? -2.663 -5.008 5.808 1.00 98.88 80 VAL A O 1
ATOM 672 N N . LEU A 1 81 ? -4.756 -5.028 4.987 1.00 98.88 81 LEU A N 1
ATOM 673 C CA . LEU A 1 81 ? -4.556 -6.206 4.148 1.00 98.88 81 LEU A CA 1
ATOM 674 C C . LEU A 1 81 ? -3.476 -5.984 3.086 1.00 98.88 81 LEU A C 1
ATOM 676 O O . LEU A 1 81 ? -2.760 -6.916 2.741 1.00 98.88 81 LEU A O 1
ATOM 680 N N . THR A 1 82 ? -3.319 -4.756 2.579 1.00 98.88 82 THR A N 1
ATOM 681 C CA . THR A 1 82 ? -2.223 -4.444 1.649 1.00 98.88 82 THR A CA 1
ATOM 682 C C . THR A 1 82 ? -0.868 -4.589 2.338 1.00 98.88 82 THR A C 1
ATOM 684 O O . THR A 1 82 ? 0.015 -5.244 1.791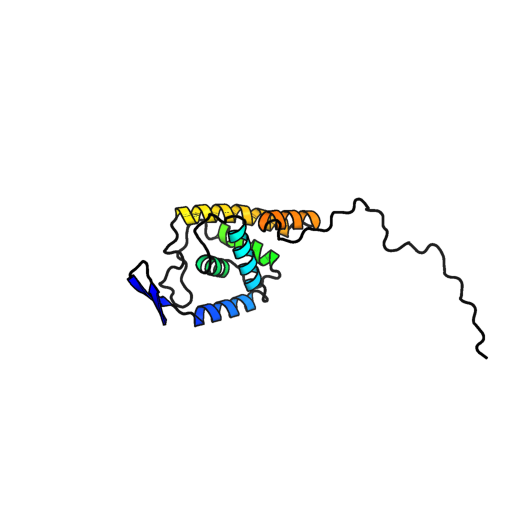 1.00 98.88 82 THR A O 1
ATOM 687 N N . LEU A 1 83 ? -0.694 -3.994 3.525 1.00 98.88 83 LEU A N 1
ATOM 688 C CA . LEU A 1 83 ? 0.563 -4.072 4.275 1.00 98.88 83 LEU A CA 1
ATOM 689 C C . LEU A 1 83 ? 0.879 -5.526 4.658 1.00 98.88 83 LEU A C 1
ATOM 691 O O . LEU A 1 83 ? 1.997 -5.985 4.451 1.00 98.88 83 LEU A O 1
ATOM 695 N N . GLU A 1 84 ? -0.111 -6.283 5.129 1.00 98.88 84 GLU A N 1
ATOM 696 C CA . GLU A 1 84 ? 0.053 -7.701 5.470 1.00 98.88 84 GLU A CA 1
ATOM 697 C C . GLU A 1 84 ? 0.359 -8.585 4.256 1.00 98.88 84 GLU A C 1
ATOM 699 O O . GLU A 1 84 ? 1.164 -9.513 4.356 1.00 98.88 84 GLU A O 1
ATOM 704 N N . ASN A 1 85 ? -0.231 -8.299 3.094 1.00 98.75 85 ASN A N 1
ATOM 705 C CA . ASN A 1 85 ? 0.100 -9.008 1.859 1.00 98.75 85 ASN A CA 1
ATOM 706 C C . ASN A 1 85 ? 1.538 -8.729 1.413 1.00 98.75 85 ASN A C 1
ATOM 708 O O . ASN A 1 85 ? 2.220 -9.656 0.984 1.00 98.75 85 ASN A O 1
ATOM 712 N N . ILE A 1 86 ? 2.030 -7.496 1.580 1.00 98.62 86 ILE A N 1
ATOM 713 C CA . ILE A 1 86 ? 3.447 -7.182 1.345 1.00 98.62 86 ILE A CA 1
ATOM 714 C C . ILE A 1 86 ? 4.333 -8.027 2.271 1.00 98.62 86 ILE A C 1
ATOM 716 O O . ILE A 1 86 ? 5.228 -8.720 1.791 1.00 98.62 86 ILE A O 1
ATOM 720 N N . VAL A 1 87 ? 4.052 -8.027 3.578 1.00 98.69 87 VAL A N 1
ATOM 721 C CA . VAL A 1 87 ? 4.835 -8.786 4.573 1.00 98.69 87 VAL A CA 1
ATOM 722 C C . VAL A 1 87 ? 4.812 -10.292 4.289 1.00 98.69 87 VAL A C 1
ATOM 724 O O . VAL A 1 87 ? 5.836 -10.964 4.364 1.00 98.69 87 VAL A O 1
ATOM 727 N N . SER A 1 88 ? 3.650 -10.848 3.954 1.00 98.31 88 SER A N 1
ATOM 728 C CA . SER A 1 88 ? 3.493 -12.298 3.794 1.00 98.31 88 SER A CA 1
ATOM 729 C C . SER A 1 88 ? 4.019 -12.844 2.466 1.00 98.31 88 SER A C 1
ATOM 731 O O . SER A 1 88 ? 4.456 -13.993 2.426 1.00 98.31 88 SER A O 1
ATOM 733 N N . GLN A 1 89 ? 3.977 -12.059 1.385 1.00 98.00 89 GLN A N 1
ATOM 734 C CA . GLN A 1 89 ? 4.286 -12.551 0.035 1.00 98.00 89 GLN A CA 1
ATOM 735 C C . GLN A 1 89 ? 5.601 -12.009 -0.531 1.00 98.00 89 GLN A C 1
ATOM 737 O O . GLN A 1 89 ? 6.160 -12.611 -1.448 1.00 98.00 89 GLN A O 1
ATOM 742 N N . TYR A 1 90 ? 6.118 -10.904 0.008 1.00 97.62 90 TYR A N 1
ATOM 743 C CA . TYR A 1 90 ? 7.212 -10.155 -0.606 1.00 97.62 90 TYR A CA 1
ATOM 744 C C . TYR A 1 90 ? 8.351 -9.864 0.375 1.00 97.62 90 TYR A C 1
ATOM 746 O O . TYR A 1 90 ? 8.844 -8.745 0.467 1.00 97.62 90 TYR A O 1
ATOM 754 N N . THR A 1 91 ? 8.822 -10.885 1.093 1.00 97.62 91 THR A N 1
ATOM 755 C CA . THR A 1 91 ? 9.981 -10.753 1.998 1.00 97.62 91 THR A CA 1
ATOM 756 C C . THR A 1 91 ? 11.260 -10.314 1.279 1.00 97.62 91 THR A C 1
ATOM 758 O O . THR A 1 91 ? 12.091 -9.632 1.864 1.00 97.62 91 THR A O 1
ATOM 761 N N . ASN A 1 92 ? 11.411 -10.671 0.002 1.00 97.00 92 ASN A N 1
ATOM 762 C CA . ASN A 1 92 ? 12.513 -10.223 -0.850 1.00 97.00 92 ASN A CA 1
ATOM 763 C C . ASN A 1 92 ? 11.970 -9.364 -1.994 1.00 97.00 92 ASN A C 1
ATOM 765 O O . ASN A 1 92 ? 10.803 -9.512 -2.371 1.00 97.00 92 ASN A O 1
ATOM 769 N N . LYS A 1 93 ? 12.827 -8.515 -2.577 1.00 97.69 93 LYS A N 1
ATOM 770 C CA . LYS A 1 93 ? 12.456 -7.635 -3.690 1.00 97.69 93 LYS A CA 1
ATOM 771 C C . LYS A 1 93 ? 11.895 -8.460 -4.859 1.00 97.69 93 LYS A C 1
ATOM 773 O O . LYS A 1 93 ? 12.621 -9.288 -5.415 1.00 97.69 93 LYS A O 1
ATOM 778 N N . PRO A 1 94 ? 10.629 -8.256 -5.262 1.00 97.50 94 PRO A N 1
ATOM 779 C CA . PRO A 1 94 ? 10.074 -8.960 -6.407 1.00 97.50 94 PRO A CA 1
ATOM 780 C C . PRO A 1 94 ? 10.516 -8.335 -7.729 1.00 97.50 94 PRO A C 1
ATOM 782 O O . PRO A 1 94 ? 10.798 -7.141 -7.805 1.00 97.50 94 PRO A O 1
ATOM 785 N N . PHE A 1 95 ? 10.448 -9.136 -8.791 1.00 97.25 95 PHE A N 1
ATOM 786 C CA . PHE A 1 95 ? 10.256 -8.606 -10.137 1.00 97.25 95 PHE A CA 1
ATOM 787 C C . PHE A 1 95 ? 8.807 -8.126 -10.261 1.00 97.25 95 PHE A C 1
ATOM 789 O O . PHE A 1 95 ? 7.876 -8.921 -10.097 1.00 97.25 95 PHE A O 1
ATOM 796 N N . LEU A 1 96 ? 8.608 -6.842 -10.550 1.00 96.00 96 LEU A N 1
ATOM 797 C CA . LEU A 1 96 ? 7.292 -6.218 -10.575 1.00 96.00 96 LEU A CA 1
ATOM 798 C C . LEU A 1 96 ? 6.927 -5.814 -12.007 1.00 96.00 96 LEU A C 1
ATOM 800 O O . LEU A 1 96 ? 7.262 -4.725 -12.464 1.00 96.00 96 LEU A O 1
ATOM 804 N N . ALA A 1 97 ? 6.243 -6.708 -12.722 1.00 95.50 97 ALA A N 1
ATOM 805 C CA . ALA A 1 97 ? 5.887 -6.518 -14.129 1.00 95.50 97 ALA A CA 1
ATOM 806 C C . ALA A 1 97 ? 5.013 -5.265 -14.354 1.00 95.50 97 ALA A C 1
ATOM 808 O O . ALA A 1 97 ? 3.945 -5.121 -13.748 1.00 95.50 97 ALA A O 1
ATOM 809 N N . ASP A 1 98 ? 5.427 -4.379 -15.263 1.00 93.88 98 ASP A N 1
ATOM 810 C CA . ASP A 1 98 ? 4.699 -3.150 -15.596 1.00 93.88 98 ASP A CA 1
ATOM 811 C C . ASP A 1 98 ? 3.374 -3.437 -16.330 1.00 93.88 98 ASP A C 1
ATOM 813 O O . ASP A 1 98 ? 3.247 -4.369 -17.135 1.00 93.88 98 ASP A O 1
ATOM 817 N N . ARG A 1 99 ? 2.348 -2.609 -16.086 1.00 92.69 99 ARG A N 1
ATOM 818 C CA . ARG A 1 99 ? 1.028 -2.788 -16.707 1.00 92.69 99 ARG A CA 1
ATOM 819 C C . ARG A 1 99 ? 1.138 -2.542 -18.212 1.00 92.69 99 ARG A C 1
ATOM 821 O O . ARG A 1 99 ? 1.426 -1.435 -18.662 1.00 92.69 99 ARG A O 1
ATOM 828 N N . GLY A 1 100 ? 0.858 -3.581 -18.996 1.00 90.69 100 GLY A N 1
ATOM 829 C CA . GLY A 1 100 ? 0.895 -3.529 -20.460 1.00 90.69 100 GLY A CA 1
ATOM 830 C C . GLY A 1 100 ? 2.299 -3.611 -21.073 1.00 90.69 100 GLY A C 1
ATOM 831 O O . GLY A 1 100 ? 2.407 -3.545 -22.297 1.00 90.69 100 GLY A O 1
ATOM 832 N N . VAL A 1 101 ? 3.349 -3.775 -20.258 1.00 92.19 101 VAL A N 1
ATOM 833 C CA . VAL A 1 101 ? 4.729 -4.060 -20.693 1.00 92.19 101 VAL A CA 1
ATOM 834 C C . VAL A 1 101 ? 5.361 -5.045 -19.694 1.00 92.19 101 VAL A C 1
ATOM 836 O O . VAL A 1 101 ? 6.194 -4.653 -18.882 1.00 92.19 101 VAL A O 1
ATOM 839 N N . PRO A 1 102 ? 4.939 -6.320 -19.688 1.00 91.00 102 PRO A N 1
ATOM 840 C CA . PRO A 1 102 ? 5.290 -7.263 -18.624 1.00 91.00 102 PRO A CA 1
ATOM 841 C C . PRO A 1 102 ? 6.787 -7.593 -18.543 1.00 91.00 102 PRO A C 1
ATOM 843 O O . PRO A 1 102 ? 7.247 -8.092 -17.522 1.00 91.00 102 PRO A O 1
ATOM 846 N N . GLU A 1 103 ? 7.557 -7.314 -19.597 1.00 91.50 103 GLU A N 1
ATOM 847 C CA . GLU A 1 103 ? 9.012 -7.479 -19.609 1.00 91.50 103 GLU A CA 1
ATOM 848 C C . GLU A 1 103 ? 9.749 -6.367 -18.842 1.00 91.50 103 GLU A C 1
ATOM 850 O O . GLU A 1 103 ? 10.942 -6.495 -18.573 1.00 91.50 103 GLU A O 1
ATOM 855 N N . HIS A 1 104 ? 9.066 -5.265 -18.524 1.00 91.56 104 HIS A N 1
ATOM 856 C CA . HIS A 1 104 ? 9.632 -4.133 -17.803 1.00 91.56 104 HIS A CA 1
ATOM 857 C C . HIS A 1 104 ? 9.408 -4.296 -16.294 1.00 91.56 104 HIS A C 1
ATOM 859 O O . HIS A 1 104 ? 8.267 -4.354 -15.837 1.00 91.56 104 HIS A O 1
ATOM 865 N N . ASP A 1 105 ? 10.502 -4.354 -15.530 1.00 94.75 105 ASP A N 1
ATOM 866 C CA . ASP A 1 105 ? 10.465 -4.405 -14.068 1.00 94.75 105 ASP A CA 1
ATOM 867 C C . ASP A 1 105 ? 10.352 -2.998 -13.474 1.00 94.75 105 ASP A C 1
ATOM 869 O O . ASP A 1 105 ? 11.282 -2.191 -13.539 1.00 94.75 105 ASP A O 1
ATOM 873 N N . VAL A 1 106 ? 9.223 -2.718 -12.834 1.00 95.25 106 VAL A N 1
ATOM 874 C CA . VAL A 1 106 ? 8.959 -1.457 -12.137 1.00 95.25 106 VAL A CA 1
ATOM 875 C C . VAL A 1 106 ? 9.934 -1.238 -10.969 1.00 95.25 106 VAL A C 1
ATOM 877 O O . VAL A 1 106 ? 10.213 -0.091 -10.604 1.00 95.25 106 VAL A O 1
ATOM 880 N N . PHE A 1 107 ? 10.489 -2.308 -10.395 1.00 96.69 107 PHE A N 1
ATOM 881 C CA . PHE A 1 107 ? 11.471 -2.266 -9.309 1.00 96.69 107 PHE A CA 1
ATOM 882 C C . PHE A 1 107 ? 12.927 -2.354 -9.784 1.00 96.69 107 PHE A C 1
ATOM 884 O O . PHE A 1 107 ? 13.830 -2.363 -8.946 1.00 96.69 107 PHE A O 1
ATOM 891 N N . ALA A 1 108 ? 13.190 -2.304 -11.097 1.00 94.38 108 ALA A N 1
ATOM 892 C CA . ALA A 1 108 ? 14.538 -2.442 -11.662 1.00 94.38 108 ALA A CA 1
ATOM 893 C C . ALA A 1 108 ? 15.583 -1.503 -11.033 1.00 94.38 108 ALA A C 1
ATOM 895 O O . ALA A 1 108 ? 16.754 -1.858 -10.927 1.00 94.38 108 ALA A O 1
ATOM 896 N N . ARG A 1 109 ? 15.166 -0.295 -10.631 1.00 91.81 109 ARG A N 1
ATOM 897 C CA . ARG A 1 109 ? 16.053 0.748 -10.085 1.00 91.81 109 ARG A CA 1
ATOM 898 C C . ARG A 1 109 ? 16.182 0.741 -8.563 1.00 91.81 109 ARG A C 1
ATOM 900 O O . ARG A 1 109 ? 16.898 1.578 -8.032 1.00 91.81 109 ARG A O 1
ATOM 907 N N . ILE A 1 110 ? 15.462 -0.138 -7.874 1.00 95.50 110 ILE A N 1
ATOM 908 C CA . ILE A 1 110 ? 15.504 -0.255 -6.415 1.00 95.50 110 ILE A CA 1
ATOM 909 C C . ILE A 1 110 ? 16.529 -1.333 -6.083 1.00 95.50 110 ILE A C 1
ATOM 911 O O . ILE A 1 110 ? 16.426 -2.446 -6.609 1.00 95.50 110 ILE A O 1
ATOM 915 N N . THR A 1 111 ? 17.526 -1.032 -5.253 1.00 96.75 111 THR A N 1
ATOM 916 C CA . THR A 1 111 ? 18.479 -2.072 -4.824 1.00 96.75 111 THR A CA 1
ATOM 917 C C . THR A 1 111 ? 17.825 -3.031 -3.828 1.00 96.75 111 THR A C 1
ATOM 919 O O . THR A 1 111 ? 16.766 -2.737 -3.270 1.00 96.75 111 THR A O 1
ATOM 922 N N . ASP A 1 112 ? 18.421 -4.203 -3.614 1.00 97.62 112 ASP A N 1
ATOM 923 C CA . ASP A 1 112 ? 17.909 -5.147 -2.616 1.00 97.62 112 ASP A CA 1
ATOM 924 C C . ASP A 1 112 ? 17.998 -4.566 -1.196 1.00 97.62 112 ASP A C 1
ATOM 926 O O . ASP A 1 112 ? 17.090 -4.769 -0.394 1.00 97.62 112 ASP A O 1
ATOM 930 N N . GLU A 1 113 ? 19.028 -3.765 -0.907 1.00 97.50 113 GLU A N 1
ATOM 931 C CA . GLU A 1 113 ? 19.181 -3.056 0.368 1.00 97.50 113 GLU A CA 1
ATOM 932 C C . GLU A 1 113 ? 18.098 -1.986 0.554 1.00 97.50 113 GLU A C 1
ATOM 934 O O . GLU A 1 113 ? 17.438 -1.959 1.588 1.00 97.50 113 GLU A O 1
ATOM 939 N N . GLU A 1 114 ? 17.848 -1.148 -0.461 1.00 97.31 114 GLU A N 1
ATOM 940 C CA . GLU A 1 114 ? 16.775 -0.144 -0.401 1.00 97.31 114 GLU A CA 1
ATOM 941 C C . GLU A 1 114 ? 15.395 -0.792 -0.235 1.00 97.31 114 GLU A C 1
ATOM 943 O O . GLU A 1 114 ? 14.525 -0.251 0.451 1.00 97.31 114 GLU A O 1
ATOM 948 N N . TYR A 1 115 ? 15.181 -1.949 -0.868 1.00 98.12 115 TYR A N 1
ATOM 949 C CA . TYR A 1 115 ? 13.961 -2.722 -0.682 1.00 98.12 115 TYR A CA 1
ATOM 950 C C . TYR A 1 115 ? 13.860 -3.287 0.736 1.00 98.12 115 TYR A C 1
ATOM 952 O O . TYR A 1 115 ? 12.788 -3.204 1.329 1.00 98.12 115 TYR A O 1
ATOM 960 N N . SER A 1 116 ? 14.949 -3.836 1.281 1.00 98.00 116 SER A N 1
ATOM 961 C CA . SER A 1 116 ? 14.985 -4.372 2.645 1.00 98.00 116 SER A CA 1
ATOM 962 C C . SER A 1 116 ? 14.647 -3.294 3.673 1.00 98.00 116 SER A C 1
ATOM 964 O O . SER A 1 116 ? 13.770 -3.508 4.507 1.00 98.00 116 SER A O 1
ATOM 966 N N . ASP A 1 117 ? 15.255 -2.110 3.558 1.00 97.69 117 ASP A N 1
ATOM 967 C CA . ASP A 1 117 ? 14.963 -0.970 4.434 1.00 97.69 117 ASP A CA 1
ATOM 968 C C . ASP A 1 117 ? 13.477 -0.584 4.365 1.00 97.69 117 ASP A C 1
ATOM 970 O O . ASP A 1 117 ? 12.829 -0.339 5.382 1.00 97.69 117 ASP A O 1
ATOM 974 N N . PHE A 1 118 ? 12.901 -0.547 3.160 1.00 98.19 118 PHE A N 1
ATOM 975 C CA . PHE A 1 118 ? 11.470 -0.310 2.986 1.00 98.19 118 PHE A CA 1
ATOM 976 C C . PHE A 1 118 ? 10.618 -1.422 3.608 1.00 98.19 118 PHE A C 1
ATOM 978 O O . PHE A 1 118 ? 9.641 -1.132 4.300 1.00 98.19 118 PHE A O 1
ATOM 985 N N . TYR A 1 119 ? 10.974 -2.681 3.383 1.00 98.56 119 TYR A N 1
ATOM 986 C CA . TYR A 1 119 ? 10.232 -3.833 3.877 1.00 98.56 119 TYR A CA 1
ATOM 987 C C . TYR A 1 119 ? 10.161 -3.860 5.409 1.00 98.56 119 TYR A C 1
ATOM 989 O O . TYR A 1 119 ? 9.087 -4.109 5.963 1.00 98.56 119 TYR A O 1
ATOM 997 N N . ASP A 1 120 ? 11.250 -3.511 6.097 1.00 98.44 120 ASP A N 1
ATOM 998 C CA . ASP A 1 120 ? 11.270 -3.400 7.559 1.00 98.44 120 ASP A CA 1
ATOM 999 C C . ASP A 1 120 ? 10.249 -2.362 8.053 1.00 98.44 120 ASP A C 1
ATOM 1001 O O . ASP A 1 120 ? 9.468 -2.632 8.970 1.00 98.44 120 ASP A O 1
ATOM 1005 N N . THR A 1 121 ? 10.149 -1.210 7.378 1.00 98.19 121 THR A N 1
ATOM 1006 C CA . THR A 1 121 ? 9.130 -0.200 7.721 1.00 98.19 121 THR A CA 1
ATOM 1007 C C . THR A 1 121 ? 7.702 -0.683 7.483 1.00 98.19 121 THR A C 1
ATOM 1009 O O . THR A 1 121 ? 6.799 -0.363 8.259 1.00 98.19 121 THR A O 1
ATOM 1012 N N . VAL A 1 122 ? 7.480 -1.480 6.432 1.00 98.62 122 VAL A N 1
ATOM 1013 C CA . VAL A 1 122 ? 6.173 -2.082 6.142 1.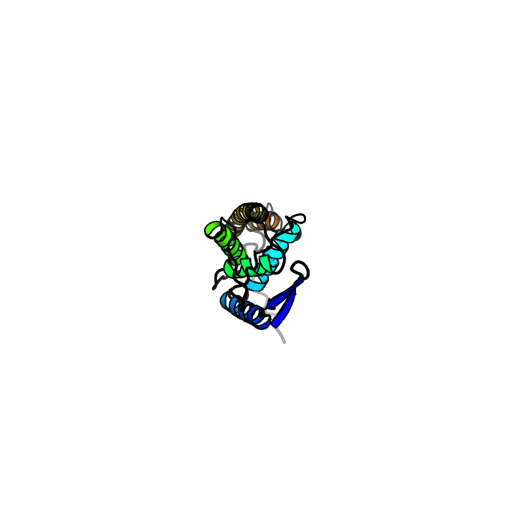00 98.62 122 VAL A CA 1
ATOM 1014 C C . VAL A 1 122 ? 5.801 -3.110 7.210 1.00 98.62 122 VAL A C 1
ATOM 1016 O O . VAL A 1 122 ? 4.638 -3.160 7.609 1.00 98.62 122 VAL A O 1
ATOM 1019 N N . CYS A 1 123 ? 6.764 -3.883 7.718 1.00 98.75 123 CYS A N 1
ATOM 1020 C CA . CYS A 1 123 ? 6.529 -4.843 8.797 1.00 98.75 123 CYS A CA 1
ATOM 1021 C C . CYS A 1 123 ? 6.002 -4.168 10.066 1.00 98.75 123 CYS A C 1
ATOM 1023 O O . CYS A 1 123 ? 5.071 -4.677 10.691 1.00 98.75 123 CYS A O 1
ATOM 1025 N N . ASP A 1 124 ? 6.568 -3.026 10.448 1.00 98.50 124 ASP A N 1
ATOM 1026 C CA . ASP A 1 124 ? 6.100 -2.282 11.619 1.00 98.50 124 ASP A CA 1
ATOM 1027 C C . ASP A 1 124 ? 4.756 -1.596 11.360 1.00 98.50 124 ASP A C 1
ATOM 1029 O O . ASP A 1 124 ? 3.841 -1.690 12.181 1.00 98.50 124 ASP A O 1
ATOM 1033 N N . ALA A 1 125 ? 4.583 -1.003 10.178 1.00 98.62 125 ALA A N 1
ATOM 1034 C CA . ALA A 1 125 ? 3.313 -0.416 9.767 1.00 98.62 125 ALA A CA 1
ATOM 1035 C C . ALA A 1 125 ? 2.164 -1.436 9.746 1.00 98.62 125 ALA A C 1
ATOM 1037 O O . ALA A 1 125 ? 1.057 -1.106 10.170 1.00 98.62 125 ALA A O 1
ATOM 1038 N N . ALA A 1 126 ? 2.412 -2.669 9.291 1.00 98.81 126 ALA A N 1
ATOM 1039 C CA . ALA A 1 126 ? 1.417 -3.739 9.261 1.00 98.81 126 ALA A CA 1
ATOM 1040 C C . ALA A 1 126 ? 0.903 -4.071 10.670 1.00 98.81 126 ALA A C 1
ATOM 1042 O O . ALA A 1 126 ? -0.307 -4.168 10.871 1.00 98.81 126 ALA A O 1
ATOM 1043 N N . LYS A 1 127 ? 1.807 -4.172 11.657 1.00 98.81 127 LYS A N 1
ATOM 1044 C CA . LYS A 1 127 ? 1.446 -4.421 13.064 1.00 98.81 127 LYS A CA 1
ATOM 1045 C C . LYS A 1 127 ? 0.575 -3.291 13.611 1.00 98.81 127 LYS A C 1
ATOM 1047 O O . LYS A 1 127 ? -0.506 -3.555 14.129 1.00 98.81 127 LYS A O 1
ATOM 1052 N N . ILE A 1 128 ? 1.005 -2.038 13.435 1.00 98.75 128 ILE A N 1
ATOM 1053 C CA . ILE A 1 128 ? 0.267 -0.861 13.923 1.00 98.75 128 ILE A CA 1
ATOM 1054 C C . ILE A 1 128 ? -1.112 -0.777 13.261 1.00 98.75 128 ILE A C 1
ATOM 1056 O O . ILE A 1 128 ? -2.105 -0.532 13.940 1.00 98.75 128 ILE A O 1
ATOM 1060 N N . ALA A 1 129 ? -1.194 -0.997 11.945 1.00 98.75 129 ALA A N 1
ATOM 1061 C CA . ALA A 1 129 ? -2.454 -0.959 11.212 1.00 98.75 129 ALA A CA 1
ATOM 1062 C C . ALA A 1 129 ? -3.419 -2.055 11.687 1.00 98.75 129 ALA A C 1
ATOM 1064 O O . ALA A 1 129 ? -4.600 -1.775 11.888 1.00 98.75 129 ALA A O 1
ATOM 1065 N N . ARG A 1 130 ? -2.923 -3.282 11.898 1.00 98.75 130 ARG A N 1
ATOM 1066 C CA . ARG A 1 130 ? -3.714 -4.397 12.431 1.00 98.75 130 ARG A CA 1
ATOM 1067 C C . ARG A 1 130 ? -4.233 -4.089 13.834 1.00 98.75 130 ARG A C 1
ATOM 1069 O O . ARG A 1 130 ? -5.430 -4.208 14.069 1.00 98.75 130 ARG A O 1
ATOM 1076 N N . GLU A 1 131 ? -3.369 -3.611 14.730 1.00 98.69 131 GLU A N 1
ATOM 1077 C CA . GLU A 1 131 ? -3.773 -3.172 16.072 1.00 98.69 131 GLU A CA 1
ATOM 1078 C C . GLU A 1 131 ? -4.827 -2.058 16.017 1.00 98.69 131 GLU A C 1
ATOM 1080 O O . GLU A 1 131 ? -5.805 -2.100 16.756 1.00 98.69 131 GLU A O 1
ATOM 1085 N N . ALA A 1 132 ? -4.660 -1.072 15.129 1.00 98.31 132 ALA A N 1
ATOM 1086 C CA . ALA A 1 132 ? -5.609 0.027 14.968 1.00 98.31 132 ALA A CA 1
ATOM 1087 C C . ALA A 1 132 ? -6.979 -0.447 14.462 1.00 98.31 132 ALA A C 1
ATOM 1089 O O . ALA A 1 132 ? -8.009 0.106 14.856 1.00 98.31 132 ALA A O 1
ATOM 1090 N N . PHE A 1 133 ? -6.987 -1.434 13.567 1.00 98.44 133 PHE A N 1
ATOM 1091 C CA . PHE A 1 133 ? -8.187 -1.967 12.929 1.00 98.44 133 PHE A CA 1
ATOM 1092 C C . PHE A 1 133 ? -8.981 -2.904 13.839 1.00 98.44 133 PHE A C 1
ATOM 1094 O O . PHE A 1 133 ? -10.206 -2.829 13.852 1.00 98.44 133 PHE A O 1
ATOM 1101 N N . ASP A 1 134 ? -8.292 -3.732 14.625 1.00 98.31 134 ASP A N 1
ATOM 1102 C CA . ASP A 1 134 ? -8.921 -4.670 15.561 1.00 98.31 134 ASP A CA 1
ATOM 1103 C C . ASP A 1 134 ? -9.313 -3.996 16.897 1.00 98.31 134 ASP A C 1
ATOM 1105 O O . ASP A 1 134 ? -9.957 -4.612 17.746 1.00 98.31 134 ASP A O 1
ATOM 1109 N N . CYS A 1 135 ? -8.928 -2.733 17.114 1.00 96.69 135 CYS A N 1
ATOM 1110 C CA . CYS A 1 135 ? -9.216 -2.006 18.347 1.00 96.69 135 CYS A CA 1
ATOM 1111 C C . CYS A 1 135 ? -10.700 -1.614 18.461 1.00 96.69 135 CYS A C 1
ATOM 1113 O O . CYS A 1 135 ? -11.228 -0.866 17.638 1.00 96.69 135 CYS A O 1
ATOM 1115 N N . GLU A 1 136 ? -11.357 -2.071 19.531 1.00 94.44 136 GLU A N 1
ATOM 1116 C CA . GLU A 1 136 ? -12.772 -1.779 19.810 1.00 94.44 136 GLU A CA 1
ATOM 1117 C C . GLU A 1 136 ? -12.998 -0.344 20.318 1.00 94.44 136 GLU A C 1
ATOM 1119 O O . GLU A 1 136 ? -14.021 0.280 20.026 1.00 94.44 136 GLU A O 1
ATOM 1124 N N . GLU A 1 137 ? -12.033 0.200 21.063 1.00 94.75 137 GLU A N 1
ATOM 1125 C CA . GLU A 1 137 ? -12.120 1.536 21.644 1.00 94.75 137 GLU A CA 1
ATOM 1126 C C . GLU A 1 137 ? -11.695 2.600 20.629 1.00 94.75 137 GLU A C 1
ATOM 1128 O O . GLU A 1 137 ? -10.534 2.693 20.226 1.00 94.75 137 GLU A O 1
ATOM 1133 N N . LEU A 1 138 ? -12.636 3.469 20.245 1.00 93.50 138 LEU A N 1
ATOM 1134 C CA . LEU A 1 138 ? -12.417 4.493 19.216 1.00 93.50 138 LEU A CA 1
ATOM 1135 C C . LEU A 1 138 ? -11.184 5.363 19.494 1.00 93.50 138 LEU A C 1
ATOM 1137 O O . LEU A 1 138 ? -10.444 5.705 18.572 1.00 93.50 138 LEU A O 1
ATOM 1141 N N . TYR A 1 139 ? -10.979 5.762 20.751 1.00 95.25 139 TYR A N 1
ATOM 1142 C CA . TYR A 1 139 ? -9.853 6.621 21.110 1.00 95.25 139 TYR A CA 1
ATOM 1143 C C . TYR A 1 139 ? -8.511 5.921 20.868 1.00 95.25 139 TYR A C 1
ATOM 1145 O O . TYR A 1 139 ? -7.627 6.504 20.239 1.00 95.25 139 TYR A O 1
ATOM 1153 N N . ASP A 1 140 ? -8.388 4.668 21.304 1.00 95.75 140 ASP A N 1
ATOM 1154 C CA . ASP A 1 140 ? -7.162 3.883 21.172 1.00 95.75 140 ASP A CA 1
ATOM 1155 C C . ASP A 1 140 ? -6.894 3.518 19.704 1.00 95.75 140 ASP A C 1
ATOM 1157 O O . ASP A 1 140 ? -5.769 3.687 19.225 1.00 95.75 140 ASP A O 1
ATOM 1161 N N . SER A 1 141 ? -7.940 3.158 18.949 1.00 97.25 141 SER A N 1
ATOM 1162 C CA . SER A 1 141 ? -7.868 2.950 17.496 1.00 97.25 141 SER A CA 1
ATOM 1163 C C . SER A 1 141 ? -7.318 4.191 16.787 1.00 97.25 141 SER A C 1
ATOM 1165 O O . SER A 1 141 ? -6.378 4.110 15.995 1.00 97.25 141 SER A O 1
ATOM 1167 N N . VAL A 1 142 ? -7.840 5.379 17.109 1.00 97.12 142 VAL A N 1
ATOM 1168 C CA . VAL A 1 142 ? -7.367 6.634 16.510 1.00 97.12 142 VAL A CA 1
ATOM 1169 C C . VAL A 1 142 ? -5.943 6.976 16.945 1.00 97.12 142 VAL A C 1
ATOM 1171 O O . VAL A 1 142 ? -5.170 7.472 16.126 1.00 97.12 142 VAL A O 1
ATOM 1174 N N . CYS A 1 143 ? -5.559 6.705 18.193 1.00 96.69 143 CYS A N 1
ATOM 1175 C CA . CYS A 1 143 ? -4.170 6.848 18.630 1.00 96.69 143 CYS A CA 1
ATOM 1176 C C . CYS A 1 143 ? -3.223 6.002 17.769 1.00 96.69 143 CYS A C 1
ATOM 1178 O O . CYS A 1 143 ? -2.203 6.523 17.320 1.00 96.69 143 CYS A O 1
ATOM 1180 N N . LYS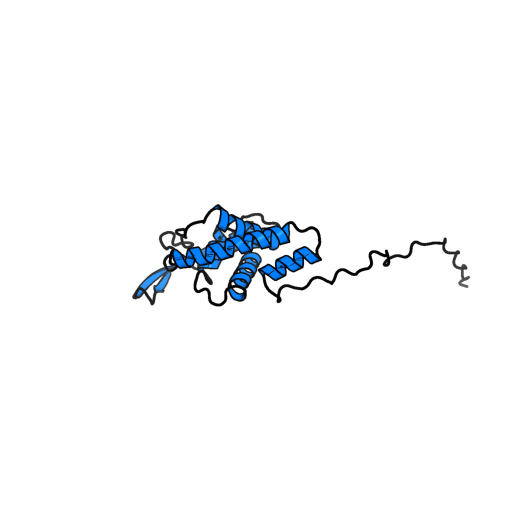 A 1 144 ? -3.597 4.759 17.455 1.00 98.12 144 LYS A N 1
ATOM 1181 C CA . LYS A 1 144 ? -2.824 3.870 16.578 1.00 98.12 144 LYS A CA 1
ATOM 1182 C C . LYS A 1 144 ? -2.817 4.328 15.118 1.00 98.12 144 LYS A C 1
ATOM 1184 O O . LYS A 1 144 ? -1.765 4.366 14.485 1.00 98.12 144 LYS A O 1
ATOM 1189 N N . TRP A 1 145 ? -3.945 4.794 14.582 1.00 98.38 145 TRP A N 1
ATOM 1190 C CA . TRP A 1 145 ? -3.962 5.389 13.240 1.00 98.38 145 TRP A CA 1
ATOM 1191 C C . TRP A 1 145 ? -3.116 6.663 13.140 1.00 98.38 145 TRP A C 1
ATOM 1193 O O . TRP A 1 145 ? -2.515 6.914 12.097 1.00 98.38 145 TRP A O 1
ATOM 1203 N N . ARG A 1 146 ? -3.024 7.457 14.213 1.00 97.62 146 ARG A N 1
ATOM 1204 C CA . ARG A 1 146 ? -2.129 8.624 14.296 1.00 97.62 146 ARG A CA 1
ATOM 1205 C C . ARG A 1 146 ? -0.665 8.239 14.456 1.00 97.62 146 ARG A C 1
ATOM 1207 O O . ARG A 1 146 ? 0.184 8.958 13.941 1.00 97.62 146 ARG A O 1
ATOM 1214 N N . GLU A 1 147 ? -0.374 7.140 15.143 1.00 97.56 147 GLU A N 1
ATOM 1215 C CA . GLU A 1 147 ? 0.965 6.546 15.179 1.00 97.56 147 GLU A CA 1
ATOM 1216 C C . GLU A 1 147 ? 1.410 6.172 13.759 1.00 97.56 147 GLU A C 1
ATOM 1218 O O . GLU A 1 147 ? 2.498 6.552 13.340 1.00 97.56 147 GLU A O 1
ATOM 1223 N N . LEU A 1 148 ? 0.525 5.546 12.973 1.00 98.31 148 LEU A N 1
ATOM 1224 C CA . LEU A 1 148 ? 0.808 5.185 11.586 1.00 98.31 148 LEU A CA 1
ATOM 1225 C C . LEU A 1 148 ? 0.898 6.407 10.654 1.00 98.31 148 LEU A C 1
ATOM 1227 O O . LEU A 1 148 ? 1.888 6.598 9.959 1.00 98.31 148 LEU A O 1
ATOM 1231 N N . PHE A 1 149 ? -0.138 7.243 10.584 1.00 98.19 149 PHE A N 1
ATOM 1232 C CA . PHE A 1 149 ? -0.249 8.298 9.563 1.00 98.19 149 PHE A CA 1
ATOM 1233 C C . PHE A 1 149 ? 0.304 9.664 9.988 1.00 98.19 149 PHE A C 1
ATOM 1235 O O . PHE A 1 149 ? 0.381 10.587 9.164 1.00 98.19 149 PHE A O 1
ATOM 1242 N N . GLY A 1 150 ? 0.701 9.802 11.251 1.00 96.69 150 GLY A N 1
ATOM 1243 C CA . GLY A 1 150 ? 1.151 11.046 11.852 1.00 96.69 150 GLY A CA 1
ATOM 1244 C C . GLY A 1 150 ? 0.011 11.942 12.344 1.00 96.69 150 GLY A C 1
ATOM 1245 O O . GLY A 1 150 ? -1.179 11.640 12.248 1.00 96.69 150 GLY A O 1
ATOM 1246 N N . ASN A 1 151 ? 0.394 13.106 12.871 1.00 94.88 151 ASN A N 1
ATOM 1247 C CA . ASN A 1 151 ? -0.507 13.996 13.606 1.00 94.88 151 ASN A CA 1
ATOM 1248 C C . ASN A 1 151 ? -1.593 14.690 12.764 1.00 94.88 151 ASN A C 1
ATOM 1250 O O . ASN A 1 151 ? -2.543 15.217 13.350 1.00 94.88 151 ASN A O 1
ATOM 1254 N N . GLU A 1 152 ? -1.462 14.666 11.436 1.00 94.25 152 GLU A N 1
ATOM 1255 C CA . GLU A 1 152 ? -2.466 15.160 10.482 1.00 94.25 152 GLU A CA 1
ATOM 1256 C C . GLU A 1 152 ? -3.680 14.223 10.371 1.00 94.25 152 GLU A C 1
ATOM 1258 O O . GLU A 1 152 ? -4.755 14.647 9.950 1.00 94.25 152 GLU A O 1
ATOM 1263 N N . PHE A 1 153 ? -3.547 12.952 10.774 1.00 95.94 153 PHE A N 1
ATOM 1264 C CA . PHE A 1 153 ? -4.706 12.072 10.907 1.00 95.94 153 PHE A CA 1
ATOM 1265 C C . PHE A 1 153 ? -5.606 12.583 12.045 1.00 95.94 153 PHE A C 1
ATOM 1267 O O . PHE A 1 153 ? -5.080 12.863 13.121 1.00 95.94 153 PHE A O 1
ATOM 1274 N N . PRO A 1 154 ? -6.934 12.718 11.875 1.00 94.50 154 PRO A N 1
ATOM 1275 C CA . PRO A 1 154 ? -7.792 13.394 12.851 1.00 94.50 154 PRO A CA 1
ATOM 1276 C C . PRO A 1 154 ? -7.665 12.840 14.281 1.00 94.50 154 PRO A C 1
ATOM 1278 O O . PRO A 1 154 ? -7.611 11.624 14.460 1.00 94.50 154 PRO A O 1
ATOM 1281 N N . PRO A 1 155 ? -7.610 13.695 15.320 1.00 93.69 155 PRO A N 1
ATOM 1282 C CA . PRO A 1 155 ? -7.629 13.234 16.703 1.00 93.69 155 PRO A CA 1
ATOM 1283 C C . PRO A 1 155 ? -9.016 12.719 17.094 1.00 93.69 155 PRO A C 1
ATOM 1285 O O . PRO A 1 155 ? -10.038 13.244 16.646 1.00 93.69 155 PRO A O 1
ATOM 1288 N N . ALA A 1 156 ? -9.053 11.735 17.990 1.00 89.94 156 ALA A N 1
ATOM 1289 C CA . ALA A 1 156 ? -10.299 11.308 18.606 1.00 89.94 156 ALA A CA 1
ATOM 1290 C C . ALA A 1 156 ? -10.780 12.366 19.612 1.00 89.94 156 ALA A C 1
ATOM 1292 O O . ALA A 1 156 ? -9.957 13.038 20.251 1.00 89.94 156 ALA A O 1
ATOM 1293 N N . PRO A 1 157 ? -12.103 12.508 19.807 1.00 83.50 157 PRO A N 1
ATOM 1294 C CA . PRO A 1 157 ? -12.613 13.227 20.964 1.00 83.50 157 PRO A CA 1
ATOM 1295 C C . PRO A 1 157 ? -12.039 12.579 22.229 1.00 83.50 157 PRO A C 1
ATOM 1297 O O . PRO A 1 157 ? -12.047 11.355 22.366 1.00 83.50 157 PRO A O 1
ATOM 1300 N N . LYS A 1 158 ? -11.501 13.395 23.144 1.00 73.69 158 LYS A N 1
ATOM 1301 C CA . LYS A 1 158 ? -10.945 12.880 24.402 1.00 73.69 158 LYS A CA 1
ATOM 1302 C C . LYS A 1 158 ? -12.028 12.070 25.122 1.00 73.69 158 LYS A C 1
ATOM 1304 O O . LYS A 1 158 ? -13.146 12.584 25.228 1.00 73.69 158 LYS A O 1
ATOM 1309 N N . PRO A 1 159 ? -11.722 10.870 25.645 1.00 65.44 159 PRO A N 1
ATOM 1310 C CA . PRO A 1 159 ? -12.678 10.117 26.435 1.00 65.44 159 PRO A CA 1
ATOM 1311 C C . PRO A 1 159 ? -13.091 10.999 27.610 1.00 65.44 159 PRO A C 1
ATOM 1313 O O . PRO A 1 159 ? -12.274 11.389 28.449 1.00 65.44 159 PRO A O 1
ATOM 1316 N N . SER A 1 160 ? -14.363 11.393 27.623 1.00 57.09 160 SER A N 1
ATOM 1317 C CA . SER A 1 160 ? -14.936 12.071 28.772 1.00 57.09 160 SER A CA 1
ATOM 1318 C C . SER A 1 160 ? -14.788 11.128 29.962 1.00 57.09 160 SER A C 1
ATOM 1320 O O . SER A 1 160 ? -15.284 10.002 29.917 1.00 57.09 160 SER A O 1
ATOM 1322 N N . LYS A 1 161 ? -14.158 11.573 31.054 1.00 50.28 161 LYS A N 1
ATOM 1323 C CA . LYS A 1 161 ? -14.276 10.910 32.364 1.00 50.28 161 LYS A CA 1
ATOM 1324 C C . LYS A 1 161 ? -15.697 11.092 32.929 1.00 50.28 161 LYS A C 1
ATOM 1326 O O . LYS A 1 161 ? -15.866 11.548 34.054 1.00 50.28 161 LYS A O 1
ATOM 1331 N N . SER A 1 162 ? -16.727 10.768 32.152 1.00 41.75 162 SER A N 1
ATOM 1332 C CA . SER A 1 162 ? -18.112 10.733 32.604 1.00 41.75 162 SER A CA 1
ATOM 1333 C C . SER A 1 162 ? -18.854 9.580 31.932 1.00 41.75 162 SER A C 1
ATOM 1335 O O . SER A 1 162 ? -19.703 9.773 31.065 1.00 41.75 162 SER A O 1
ATOM 1337 N N . ASN A 1 163 ? -18.632 8.370 32.435 1.00 40.31 163 ASN A N 1
ATOM 1338 C CA . ASN A 1 163 ? -19.708 7.381 32.479 1.00 40.31 163 ASN A CA 1
ATOM 1339 C C . ASN A 1 163 ? -20.714 7.765 33.581 1.00 40.31 163 ASN A C 1
ATOM 1341 O O . ASN A 1 163 ? -20.985 7.001 34.501 1.00 40.31 163 ASN A O 1
ATOM 1345 N N . SER A 1 164 ? -21.273 8.972 33.484 1.00 41.81 164 SER A N 1
ATOM 1346 C CA . SER A 1 164 ? -22.592 9.267 34.027 1.00 41.81 164 SER A CA 1
ATOM 1347 C C . SER A 1 164 ? -23.498 9.510 32.832 1.00 41.81 164 SER A C 1
ATOM 1349 O O . SER A 1 164 ? -23.302 10.451 32.068 1.00 41.81 164 SER A O 1
ATOM 1351 N N . SER A 1 165 ? -24.469 8.626 32.668 1.00 50.19 165 SER A N 1
ATOM 1352 C CA . SER A 1 165 ? -25.612 8.740 31.773 1.00 50.19 165 SER A CA 1
ATOM 1353 C C . SER A 1 165 ? -26.224 10.151 31.761 1.00 50.19 165 SER A C 1
ATOM 1355 O O . SER A 1 165 ? -27.061 10.461 32.606 1.00 50.19 165 SER A O 1
ATOM 1357 N N . THR A 1 166 ? -25.866 11.016 30.813 1.00 50.97 166 THR A N 1
ATOM 1358 C CA . THR A 1 166 ? -26.549 12.312 30.652 1.00 50.97 166 THR A CA 1
ATOM 1359 C C . THR A 1 166 ? -26.630 12.726 29.187 1.00 50.97 166 THR A C 1
ATOM 1361 O O . THR A 1 166 ? -25.855 13.542 28.702 1.00 50.97 166 THR A O 1
ATOM 1364 N N . GLY A 1 167 ? -27.614 12.152 28.500 1.00 47.06 167 GLY A N 1
ATOM 1365 C CA . GLY A 1 167 ? -28.225 12.719 27.290 1.00 47.06 167 GLY A CA 1
ATOM 1366 C C . GLY A 1 167 ? -29.755 12.626 27.319 1.00 47.06 167 GLY A C 1
ATOM 1367 O O . GLY A 1 167 ? -30.441 13.456 26.735 1.00 47.06 167 GLY A O 1
ATOM 1368 N N . PHE A 1 168 ? -30.298 11.678 28.086 1.00 52.38 168 PHE A N 1
ATOM 1369 C CA . PHE A 1 168 ? -31.714 11.599 28.418 1.00 52.38 168 PHE A CA 1
ATOM 1370 C C . PHE A 1 168 ? -31.845 11.433 29.929 1.00 52.38 168 PHE A C 1
ATOM 1372 O O . PHE A 1 168 ? -31.343 10.463 30.494 1.00 52.38 168 PHE A O 1
ATOM 1379 N N . THR A 1 169 ? -32.500 12.381 30.597 1.00 63.50 169 THR A N 1
ATOM 1380 C CA . THR A 1 169 ? -33.003 12.141 31.949 1.00 63.50 169 THR A CA 1
ATOM 1381 C C . THR A 1 169 ? -34.116 11.099 31.850 1.00 63.50 169 THR A C 1
ATOM 1383 O O . THR A 1 169 ? -35.012 11.204 31.009 1.00 63.50 169 THR A O 1
ATOM 1386 N N . THR A 1 170 ? -34.072 10.058 32.680 1.00 61.03 170 THR A N 1
ATOM 1387 C CA . THR A 1 170 ? -35.205 9.137 32.810 1.00 61.03 170 THR A CA 1
ATOM 1388 C C . THR A 1 170 ? -36.407 9.913 33.330 1.00 61.03 170 THR A C 1
ATOM 1390 O O . THR A 1 170 ? -36.328 10.585 34.356 1.00 61.03 170 THR A O 1
ATOM 1393 N N . ARG A 1 171 ? -37.523 9.838 32.602 1.00 53.66 171 ARG A N 1
ATOM 1394 C CA . ARG A 1 171 ? -38.783 10.494 32.958 1.00 53.66 171 ARG A CA 1
ATOM 1395 C C . ARG A 1 171 ? -39.275 9.986 34.316 1.00 53.66 171 ARG A C 1
ATOM 1397 O O . ARG A 1 171 ? -39.685 8.834 34.416 1.00 53.66 171 ARG A O 1
ATOM 1404 N N . THR A 1 172 ? -39.275 10.849 35.329 1.00 71.50 172 THR A N 1
ATOM 1405 C CA . THR A 1 172 ? -39.688 10.479 36.693 1.00 71.50 172 THR A CA 1
ATOM 1406 C C . THR A 1 172 ? -41.204 10.517 36.888 1.00 71.50 172 THR A C 1
ATOM 1408 O O . THR A 1 172 ? -41.726 9.777 37.713 1.00 71.50 172 THR A O 1
ATOM 1411 N N . GLU A 1 173 ? -41.936 11.325 36.112 1.00 72.94 173 GLU A N 1
ATOM 1412 C CA . GLU A 1 173 ? -43.385 11.485 36.285 1.00 72.94 173 GLU A CA 1
ATOM 1413 C C . GLU A 1 173 ? -44.163 11.565 34.962 1.00 72.94 173 GLU A C 1
ATOM 1415 O O . GLU A 1 173 ? -43.662 11.962 33.900 1.00 72.94 173 GLU A O 1
ATOM 1420 N N . LYS A 1 174 ? -45.433 11.150 35.029 1.00 72.81 174 LYS A N 1
ATOM 1421 C CA . LYS A 1 174 ? -46.384 11.213 33.915 1.00 72.81 174 LYS A CA 1
ATOM 1422 C C . LYS A 1 174 ? -46.802 12.673 33.717 1.00 72.81 174 LYS A C 1
ATOM 1424 O O . LYS A 1 174 ? -47.144 13.355 34.674 1.00 72.81 174 LYS A O 1
ATOM 1429 N N . SER A 1 175 ? -46.780 13.155 32.478 1.00 72.56 175 SER A N 1
ATOM 1430 C CA . SER A 1 175 ? -47.151 14.541 32.165 1.00 72.56 175 SER A CA 1
ATOM 1431 C C . SER A 1 175 ? -48.630 14.752 32.485 1.00 72.56 175 SER A C 1
ATOM 1433 O O . SER A 1 175 ? -49.464 13.967 32.027 1.00 72.56 175 SER A O 1
ATOM 1435 N N . ALA A 1 176 ? -48.947 15.785 33.269 1.00 71.81 176 ALA A N 1
ATOM 1436 C CA . ALA A 1 176 ? -50.325 16.189 33.517 1.00 71.81 176 ALA A CA 1
ATOM 1437 C C . ALA A 1 176 ? -50.977 16.654 32.205 1.00 71.81 176 ALA A C 1
ATOM 1439 O O . ALA A 1 176 ? -50.318 17.263 31.359 1.00 71.81 176 ALA A O 1
ATOM 1440 N N . ALA A 1 177 ? -52.259 16.328 32.026 1.00 66.75 177 ALA A N 1
ATOM 1441 C CA . ALA A 1 177 ? -53.020 16.714 30.845 1.00 66.75 177 ALA A CA 1
ATOM 1442 C C . ALA A 1 177 ? -53.025 18.244 30.686 1.00 66.75 177 ALA A C 1
ATOM 1444 O O . ALA A 1 177 ? -53.270 18.976 31.646 1.00 66.75 177 ALA A O 1
ATOM 1445 N N . ILE A 1 178 ? -52.736 18.713 29.471 1.00 65.56 178 ILE A N 1
ATOM 1446 C CA . ILE A 1 178 ? -52.821 20.129 29.102 1.00 65.56 178 ILE A CA 1
ATOM 1447 C C . ILE A 1 178 ? -54.301 20.544 29.192 1.00 65.56 178 ILE A C 1
ATOM 1449 O O . ILE A 1 178 ? -55.145 19.785 28.709 1.00 65.56 178 ILE A O 1
ATOM 1453 N N . PRO A 1 179 ? -54.652 21.704 29.780 1.00 64.12 179 PRO A N 1
ATOM 1454 C CA . PRO A 1 179 ? -56.040 22.148 29.822 1.00 64.12 179 PRO A CA 1
ATOM 1455 C C . PRO A 1 179 ? -56.566 22.349 28.398 1.00 64.12 179 PRO A C 1
ATOM 1457 O O . PRO A 1 179 ? -55.942 23.056 27.605 1.00 64.12 179 PRO A O 1
ATOM 1460 N N . GLU A 1 180 ? -57.716 21.753 28.076 1.00 59.28 180 GLU A N 1
ATOM 1461 C CA . GLU A 1 180 ? -58.437 22.032 26.833 1.00 59.28 180 GLU A CA 1
ATOM 1462 C C . GLU A 1 180 ? -58.884 23.498 26.834 1.00 59.28 180 GLU A C 1
ATOM 1464 O O . GLU A 1 180 ? -59.877 23.884 27.458 1.00 59.28 180 GLU A O 1
ATOM 1469 N N . GLY A 1 181 ? -58.115 24.345 26.151 1.00 58.66 181 GLY A N 1
ATOM 1470 C CA . GLY A 1 181 ? -58.539 25.696 25.820 1.00 58.66 181 GLY A CA 1
ATOM 1471 C C . GLY A 1 181 ? -59.760 25.624 24.908 1.00 58.66 181 GLY A C 1
ATOM 1472 O O . GLY A 1 181 ? -59.691 25.072 23.812 1.00 58.66 181 GLY A O 1
ATOM 1473 N N . ARG A 1 182 ? -60.887 26.177 25.366 1.00 59.94 182 ARG A N 1
ATOM 1474 C CA . ARG A 1 182 ? -62.081 26.386 24.542 1.00 59.94 182 ARG A CA 1
ATOM 1475 C C . ARG A 1 182 ? -61.747 27.407 23.459 1.00 59.94 182 ARG A C 1
ATOM 1477 O O . ARG A 1 182 ? -61.662 28.597 23.752 1.00 59.94 182 ARG A O 1
ATOM 1484 N N . PHE A 1 183 ? -61.574 26.951 22.226 1.00 57.31 183 PHE A N 1
ATOM 1485 C CA . PHE A 1 183 ? -61.672 27.835 21.072 1.00 57.31 183 PHE A CA 1
ATOM 1486 C C . PHE A 1 183 ? -63.163 28.080 20.815 1.00 57.31 183 PHE A C 1
ATOM 1488 O O . PHE A 1 183 ? -63.900 27.144 20.503 1.00 57.31 183 PHE A O 1
ATOM 1495 N N . ALA A 1 184 ? -63.593 29.317 21.062 1.00 50.38 184 ALA A N 1
ATOM 1496 C CA . ALA A 1 184 ? -64.859 29.872 20.594 1.00 50.38 184 ALA A CA 1
ATOM 1497 C C . ALA A 1 184 ? -64.619 30.618 19.278 1.00 50.38 184 ALA A C 1
ATOM 1499 O O . ALA A 1 184 ? -63.505 31.176 19.132 1.00 50.38 184 ALA A O 1
#

Radius of gyration: 25.02 Å; chains: 1; bounding box: 85×42×63 Å